Protein AF-A0A2N2SR47-F1 (afdb_monomer)

Sequence (190 aa):
MDTVSRQTRSRMMAGIRGADTKPERMVRSALFAKGFRYRKNCKDLPGKPDIKLTKYRAVILVHGCFWHGHDCRYYRVPGSNAEFWTGKIGHNRERDARDIIALTHSGWRVCVIWECATRMSAKRNAFNSVICHLTEWIRGTVPFIEFYDPVAMVAETAGVRSGAWETGINSDIEVFVAERTSPYAAGRPD

Nearest PDB structures (foldseek):
  1cw0-assembly1_A  TM=9.623E-01  e=2.100E-14  Escherichia coli
  1vsr-assembly1_A  TM=9.323E-01  e=1.392E-10  Escherichia coli K-12
  8q9u-assembly1_A  TM=6.015E-01  e=5.096E+00  Variovorax sp. RA8
  7pxd-assembly1_D  TM=2.730E-01  e=7.430E+00  Mycobacterium tuberculosis
  9cf0-assembly1_P  TM=2.513E-01  e=6.553E+00  Parasitella parasitica

Secondary structure (DSSP, 8-state):
--SS-HHHHHHHHHT--SSS-HHHHHHHHHHHHTT---B---TTSTT--SEEEGGGTEEEEEE-TTTTT-SBTT--B-STTHHHHHHHHHHHHHHHHHHHHHHHHTT-EEEEEEHHHHT--S-HHHHHHHHHHHHHHHHS--SEEEE--GGGB-GGGTTS--SGGGTTEE--HHHHHHHHHS------B-

pLDDT: mean 86.07, std 14.78, range [39.78, 98.56]

Radius of gyration: 16.72 Å; Cα contacts (8 Å, |Δi|>4): 252; chains: 1; bounding box: 42×36×48 Å

Solvent-accessible surface area (backbone atoms only — not comparable to full-atom values): 10602 Å² total; per-residue (Å²): 124,71,96,60,54,72,70,56,49,49,54,54,60,71,66,61,65,96,61,86,39,72,54,51,48,51,54,51,53,53,40,44,76,71,71,53,74,69,46,61,81,36,76,91,44,66,79,42,31,57,32,37,28,73,96,57,42,32,36,34,37,65,40,48,31,54,70,50,57,39,78,28,78,74,33,64,35,53,64,62,65,40,70,60,51,34,51,53,26,39,56,36,20,43,46,51,36,54,22,53,50,53,36,42,76,71,67,31,22,44,34,40,39,32,35,52,29,72,58,51,79,88,42,84,62,57,42,50,47,54,51,51,54,49,55,50,48,56,75,51,79,71,54,36,38,35,37,41,36,46,86,44,41,57,73,89,66,62,88,79,72,76,81,50,63,77,74,20,43,46,59,56,58,65,64,52,36,52,63,36,64,43,85,64,68,70,56,60,70,104

Foldseek 3Di:
DDPDDPVVVVVVVVPDDPAPDPQLVLLVVLCVVVVADWDAQQPVAQPRARTHRPVLLEGEHEDECQQQVNQFPNHAQELPPSVVSLVNNLVSLLSVLVRLVRSVVVVHAYEYEYPQQVVPPPDPVSVVVVSVVVVVVSVDDQRYKYAHDLVRHDCPVVPPDDDQSVSRMDSDSVVSSCVSNPNRDRGHYD

Structure (mmCIF, N/CA/C/O backbone):
data_AF-A0A2N2SR47-F1
#
_entry.id   AF-A0A2N2SR47-F1
#
loop_
_atom_site.group_PDB
_atom_site.id
_atom_site.type_symbol
_atom_site.label_atom_id
_atom_site.label_alt_id
_atom_site.label_comp_id
_atom_site.label_asym_id
_atom_site.label_entity_id
_atom_site.label_seq_id
_atom_site.pdbx_PDB_ins_code
_atom_site.Cartn_x
_atom_site.Cartn_y
_atom_site.Cartn_z
_atom_site.occupancy
_atom_site.B_iso_or_equiv
_atom_site.auth_seq_id
_atom_site.auth_comp_id
_atom_site.auth_asym_id
_atom_site.auth_atom_id
_atom_site.pdbx_PDB_model_num
ATOM 1 N N . MET A 1 1 ? 16.833 -4.964 -25.891 1.00 53.22 1 MET A N 1
ATOM 2 C CA . MET A 1 1 ? 15.847 -5.224 -26.969 1.00 53.22 1 MET A CA 1
ATOM 3 C C . MET A 1 1 ? 14.578 -5.725 -26.295 1.00 53.22 1 MET A C 1
ATOM 5 O O . MET A 1 1 ? 14.706 -6.445 -25.318 1.00 53.22 1 MET A O 1
ATOM 9 N N . ASP A 1 2 ? 13.391 -5.294 -26.716 1.00 61.19 2 ASP A N 1
ATOM 10 C CA . ASP A 1 2 ? 12.134 -5.745 -26.100 1.00 61.19 2 ASP A CA 1
ATOM 11 C C . ASP A 1 2 ? 11.902 -7.237 -26.397 1.00 61.19 2 ASP A C 1
ATOM 13 O O . ASP A 1 2 ? 12.012 -7.653 -27.549 1.00 61.19 2 ASP A O 1
ATOM 17 N N . THR A 1 3 ? 11.605 -8.040 -25.373 1.00 71.88 3 THR A N 1
ATOM 18 C CA . THR A 1 3 ? 11.361 -9.488 -25.491 1.00 71.88 3 THR A CA 1
ATOM 19 C C . THR A 1 3 ? 10.056 -9.824 -26.210 1.00 71.88 3 THR A C 1
ATOM 21 O O . THR A 1 3 ? 9.862 -10.965 -26.630 1.00 71.88 3 THR A O 1
ATOM 24 N N . VAL A 1 4 ? 9.154 -8.852 -26.380 1.00 78.38 4 VAL A N 1
ATOM 25 C CA . VAL A 1 4 ? 7.876 -9.034 -27.077 1.00 78.38 4 VAL A CA 1
ATOM 26 C C . VAL A 1 4 ? 7.687 -8.007 -28.190 1.00 78.38 4 VAL A C 1
ATOM 28 O O . VAL A 1 4 ? 8.220 -6.900 -28.159 1.00 78.38 4 VAL A O 1
ATOM 31 N N . SER A 1 5 ? 6.875 -8.353 -29.193 1.00 83.31 5 SER A N 1
ATOM 32 C CA . SER A 1 5 ? 6.535 -7.410 -30.261 1.00 83.31 5 SER A CA 1
ATOM 33 C C . SER A 1 5 ? 5.765 -6.199 -29.714 1.00 83.31 5 SER A C 1
ATOM 35 O O . SER A 1 5 ? 5.019 -6.299 -28.735 1.00 83.31 5 SER A O 1
ATOM 37 N N . ARG A 1 6 ? 5.861 -5.051 -30.400 1.00 82.38 6 ARG A N 1
ATOM 38 C CA . ARG A 1 6 ? 5.128 -3.824 -30.035 1.00 82.38 6 ARG A CA 1
ATOM 39 C C . ARG A 1 6 ? 3.616 -4.051 -29.921 1.00 82.38 6 ARG A C 1
ATOM 41 O O . ARG A 1 6 ? 2.982 -3.513 -29.014 1.00 82.38 6 ARG A O 1
ATOM 48 N N . GLN A 1 7 ? 3.036 -4.854 -30.816 1.00 85.19 7 GLN A N 1
ATOM 49 C CA . GLN A 1 7 ? 1.606 -5.173 -30.789 1.00 85.19 7 GLN A CA 1
ATOM 50 C C . GLN A 1 7 ? 1.250 -6.031 -29.565 1.00 85.19 7 GLN A C 1
ATOM 52 O O . GLN A 1 7 ? 0.255 -5.756 -28.892 1.00 85.19 7 GLN A O 1
ATOM 57 N N . THR A 1 8 ? 2.089 -7.013 -29.225 1.00 82.19 8 THR A N 1
ATOM 58 C CA . THR A 1 8 ? 1.929 -7.829 -28.015 1.00 82.19 8 THR A CA 1
ATOM 59 C C . THR A 1 8 ? 2.057 -6.978 -26.754 1.00 82.19 8 THR A C 1
ATOM 61 O O . THR A 1 8 ? 1.182 -7.050 -25.893 1.00 82.19 8 THR A O 1
ATOM 64 N N . ARG A 1 9 ? 3.063 -6.095 -26.668 1.00 83.44 9 ARG A N 1
ATOM 65 C CA . ARG A 1 9 ? 3.223 -5.163 -25.540 1.00 83.44 9 ARG A CA 1
ATOM 66 C C . ARG A 1 9 ? 2.024 -4.234 -25.392 1.00 83.44 9 ARG A C 1
ATOM 68 O O . ARG A 1 9 ? 1.543 -4.040 -24.282 1.00 83.44 9 ARG A O 1
ATOM 75 N N . SER A 1 10 ? 1.512 -3.686 -26.492 1.00 83.06 10 SER A N 1
ATOM 76 C CA . SER A 1 10 ? 0.320 -2.832 -26.467 1.00 83.06 10 SER A CA 1
ATOM 77 C C . SER A 1 10 ? -0.904 -3.577 -25.919 1.00 83.06 10 SER A C 1
ATOM 79 O O . SER A 1 10 ? -1.577 -3.058 -25.029 1.00 83.06 10 SER A O 1
ATOM 81 N N . ARG A 1 11 ? -1.142 -4.823 -26.359 1.00 84.69 11 ARG A N 1
ATOM 82 C CA . ARG A 1 11 ? -2.221 -5.678 -25.827 1.00 84.69 11 ARG A CA 1
ATOM 83 C C . ARG A 1 11 ? -2.026 -6.011 -24.346 1.00 84.69 11 ARG A C 1
ATOM 85 O O . ARG A 1 11 ? -2.982 -5.934 -23.582 1.00 84.69 11 ARG A O 1
ATOM 92 N N . MET A 1 12 ? -0.800 -6.346 -23.934 1.00 83.69 12 MET A N 1
ATOM 93 C CA . MET A 1 12 ? -0.466 -6.592 -22.526 1.00 83.69 12 MET A CA 1
ATOM 94 C C . MET A 1 12 ? -0.751 -5.356 -21.673 1.00 83.69 12 MET A C 1
ATOM 96 O O . MET A 1 12 ? -1.424 -5.468 -20.653 1.00 83.69 12 MET A O 1
ATOM 100 N N . MET A 1 13 ? -0.307 -4.178 -22.122 1.00 82.81 13 MET A N 1
ATOM 101 C CA . MET A 1 13 ? -0.521 -2.919 -21.410 1.00 82.81 1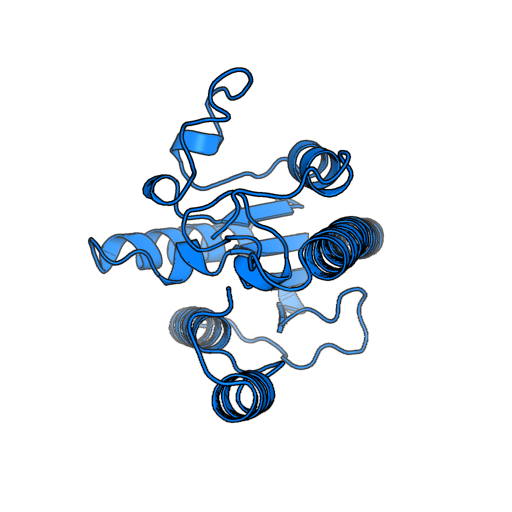3 MET A CA 1
ATOM 102 C C . MET A 1 13 ? -2.007 -2.566 -21.288 1.00 82.81 13 MET A C 1
ATOM 104 O O . MET A 1 13 ? -2.447 -2.144 -20.224 1.00 82.81 13 MET A O 1
ATOM 108 N N . ALA A 1 14 ? -2.794 -2.807 -22.340 1.00 82.44 14 ALA A N 1
ATOM 109 C CA . ALA A 1 14 ? -4.242 -2.601 -22.326 1.00 82.44 14 ALA A CA 1
ATOM 110 C C . ALA A 1 14 ? -4.987 -3.552 -21.367 1.00 82.44 14 ALA A C 1
ATOM 112 O O . ALA A 1 14 ? -6.071 -3.224 -20.890 1.00 82.44 14 ALA A O 1
ATOM 113 N N . GLY A 1 15 ? -4.418 -4.724 -21.068 1.00 79.31 15 GLY A N 1
ATOM 114 C CA . GLY A 1 15 ? -4.990 -5.694 -20.130 1.00 79.31 15 GLY A CA 1
ATOM 115 C C . GLY A 1 15 ? -4.731 -5.383 -18.651 1.00 79.31 15 GLY A C 1
ATOM 116 O O . GLY A 1 15 ? -5.339 -6.017 -17.782 1.00 79.31 15 GLY A O 1
ATOM 117 N N . ILE A 1 16 ? -3.844 -4.431 -18.343 1.00 81.44 16 ILE A N 1
ATOM 118 C CA . ILE A 1 16 ? -3.505 -4.055 -16.967 1.00 81.44 16 ILE A CA 1
ATOM 119 C C . ILE A 1 16 ? -4.671 -3.270 -16.370 1.00 81.44 16 ILE A C 1
ATOM 121 O O . ILE A 1 16 ? -5.008 -2.172 -16.808 1.00 81.44 16 ILE A O 1
ATOM 125 N N . ARG A 1 17 ? -5.291 -3.841 -15.338 1.00 77.62 17 ARG A N 1
ATOM 126 C CA . ARG A 1 17 ? -6.387 -3.200 -14.608 1.00 77.62 17 ARG A CA 1
ATOM 127 C C . ARG A 1 17 ? -5.822 -2.307 -13.511 1.00 77.62 17 ARG A C 1
ATOM 129 O O . ARG A 1 17 ? -4.949 -2.741 -12.767 1.00 77.62 17 ARG A O 1
ATOM 136 N N . GLY A 1 18 ? -6.366 -1.099 -13.385 1.00 77.75 18 GLY A N 1
ATOM 137 C CA . GLY A 1 18 ? -6.014 -0.162 -12.310 1.00 77.75 18 GLY A CA 1
ATOM 138 C C . GLY A 1 18 ? -6.751 -0.394 -10.986 1.00 77.75 18 GLY A C 1
ATOM 139 O O . GLY A 1 18 ? -6.573 0.394 -10.069 1.00 77.75 18 GLY A O 1
ATOM 140 N N . ALA A 1 19 ? -7.618 -1.408 -10.909 1.00 81.75 19 ALA A N 1
ATOM 141 C CA . ALA A 1 19 ? -8.370 -1.788 -9.714 1.00 81.75 19 ALA A CA 1
ATOM 142 C C . ALA A 1 19 ? -8.862 -3.239 -9.834 1.00 81.75 19 ALA A C 1
ATOM 144 O O . ALA A 1 19 ? -8.880 -3.819 -10.928 1.00 81.75 19 ALA A O 1
ATOM 145 N N . ASP A 1 20 ? -9.308 -3.813 -8.716 1.00 85.88 20 ASP A N 1
ATOM 146 C CA . ASP A 1 20 ? -9.773 -5.197 -8.607 1.00 85.88 20 ASP A CA 1
ATOM 147 C C . ASP A 1 20 ? -8.705 -6.206 -9.079 1.00 85.88 20 ASP A C 1
ATOM 149 O O . ASP A 1 20 ? -9.005 -7.286 -9.614 1.00 85.88 20 ASP A O 1
ATOM 153 N N . THR A 1 21 ? -7.434 -5.863 -8.850 1.00 89.38 21 THR A N 1
ATOM 154 C CA . THR A 1 21 ? -6.300 -6.735 -9.151 1.00 89.38 21 THR A CA 1
ATOM 155 C C . THR A 1 21 ? -6.368 -8.027 -8.324 1.00 89.38 21 THR A C 1
ATOM 157 O O . THR A 1 21 ? -7.132 -8.172 -7.361 1.00 89.38 21 THR A O 1
ATOM 160 N N . LYS A 1 22 ? -5.597 -9.046 -8.724 1.00 89.94 22 LYS A N 1
ATOM 161 C CA . LYS A 1 22 ? -5.510 -10.306 -7.969 1.00 89.94 22 LYS A CA 1
ATOM 162 C C . LYS A 1 22 ? -5.107 -10.091 -6.493 1.00 89.94 22 LYS A C 1
ATOM 164 O O . LYS A 1 22 ? -5.842 -10.612 -5.652 1.00 89.94 22 LYS A O 1
ATOM 169 N N . PRO A 1 23 ? -4.035 -9.341 -6.154 1.00 92.25 23 PRO A N 1
ATOM 170 C CA . PRO A 1 23 ? -3.666 -9.108 -4.755 1.00 92.25 23 PRO A CA 1
ATOM 171 C C . PRO A 1 23 ? -4.774 -8.385 -3.973 1.00 92.25 23 PRO A C 1
ATOM 173 O O . PRO A 1 23 ? -5.142 -8.840 -2.890 1.00 92.25 23 PRO A O 1
ATOM 176 N N . GLU A 1 24 ? -5.409 -7.353 -4.546 1.00 93.75 24 GLU A N 1
ATOM 177 C CA . GLU A 1 24 ? -6.536 -6.658 -3.902 1.00 93.75 24 GLU A CA 1
ATOM 178 C C . GLU A 1 24 ? -7.707 -7.602 -3.600 1.00 93.75 24 GLU A C 1
ATOM 180 O O . GLU A 1 24 ? -8.312 -7.549 -2.528 1.00 93.75 24 GLU A O 1
ATOM 185 N N . ARG A 1 25 ? -8.069 -8.478 -4.549 1.00 93.88 25 ARG A N 1
ATOM 186 C CA . ARG A 1 25 ? -9.133 -9.475 -4.343 1.00 93.88 25 ARG A CA 1
ATOM 187 C C . ARG A 1 25 ? -8.779 -10.466 -3.240 1.00 93.88 25 ARG A C 1
ATOM 189 O O . ARG A 1 25 ? -9.665 -10.812 -2.459 1.00 93.88 25 ARG A O 1
ATOM 196 N N . MET A 1 26 ? -7.523 -10.899 -3.154 1.00 93.56 26 MET A N 1
ATOM 197 C CA . MET A 1 26 ? -7.068 -11.828 -2.116 1.00 93.56 26 MET A CA 1
ATOM 198 C C . MET A 1 26 ? -7.170 -11.211 -0.719 1.00 93.56 26 MET A C 1
ATOM 200 O O . MET A 1 26 ? -7.797 -11.808 0.155 1.00 93.56 26 MET A O 1
ATOM 204 N N . VAL A 1 27 ? -6.639 -9.998 -0.527 1.00 95.06 27 VAL A N 1
ATOM 205 C CA . VAL A 1 27 ? -6.702 -9.281 0.760 1.00 95.06 27 VAL A CA 1
ATOM 206 C C . VAL A 1 27 ? -8.153 -9.035 1.172 1.00 95.06 27 VAL A C 1
ATOM 208 O O . VAL A 1 27 ? -8.550 -9.359 2.290 1.00 95.06 27 VAL A O 1
ATOM 211 N N . ARG A 1 28 ? -8.983 -8.531 0.252 1.00 95.88 28 ARG A N 1
ATOM 212 C CA . ARG A 1 28 ? -10.409 -8.276 0.505 1.00 95.88 28 ARG A CA 1
ATOM 213 C C . ARG A 1 28 ? -11.171 -9.530 0.920 1.00 95.88 28 ARG A C 1
ATOM 215 O O . ARG A 1 28 ? -11.894 -9.504 1.913 1.00 95.88 28 ARG A O 1
ATOM 222 N N . SER A 1 29 ? -10.976 -10.631 0.194 1.00 95.38 29 SER A N 1
ATOM 223 C CA . SER A 1 29 ? -11.633 -11.908 0.502 1.00 95.38 29 SER A CA 1
ATOM 224 C C . SER A 1 29 ? -11.228 -12.422 1.885 1.00 95.38 29 SER A C 1
ATOM 226 O O . SER A 1 29 ? -12.081 -12.870 2.648 1.00 95.38 29 SER A O 1
ATOM 228 N N . ALA A 1 30 ? -9.945 -12.302 2.239 1.00 95.19 30 ALA A N 1
ATOM 229 C CA . ALA A 1 30 ? -9.440 -12.712 3.544 1.00 95.19 30 ALA A CA 1
ATOM 230 C C . ALA A 1 30 ? -10.002 -11.850 4.688 1.00 95.19 30 ALA A C 1
ATOM 232 O O . ALA A 1 30 ? -10.455 -12.387 5.698 1.00 95.19 30 ALA A O 1
ATOM 233 N N . LEU A 1 31 ? -10.046 -10.525 4.521 1.00 97.06 31 LEU A N 1
ATOM 234 C CA . LEU A 1 31 ? -10.640 -9.613 5.504 1.00 97.06 31 LEU A CA 1
ATOM 235 C C . LEU A 1 31 ? -12.131 -9.877 5.713 1.00 97.06 31 LEU A C 1
ATOM 237 O O . LEU A 1 31 ? -12.598 -9.908 6.853 1.00 97.06 31 LEU A O 1
ATOM 241 N N . PHE A 1 32 ? -12.867 -10.111 4.625 1.00 97.31 32 PHE A N 1
ATOM 242 C CA . PHE A 1 32 ? -14.281 -10.460 4.693 1.00 97.31 32 PHE A CA 1
ATOM 243 C C . PHE A 1 32 ? -14.500 -11.776 5.449 1.00 97.31 32 PHE A C 1
ATOM 245 O O . PHE A 1 32 ? -15.338 -11.831 6.348 1.00 97.31 32 PHE A O 1
ATOM 252 N N . ALA A 1 33 ? -13.698 -12.808 5.161 1.00 96.69 33 ALA A N 1
ATOM 253 C CA . ALA A 1 33 ? -13.741 -14.087 5.873 1.00 96.69 33 ALA A CA 1
ATOM 254 C C . ALA A 1 33 ? -13.417 -13.951 7.374 1.00 96.69 33 ALA A C 1
ATOM 256 O O . ALA A 1 33 ? -13.892 -14.741 8.185 1.00 96.69 33 ALA A O 1
ATOM 257 N N . LYS A 1 34 ? -12.644 -12.928 7.762 1.00 96.38 34 LYS A N 1
ATOM 258 C CA . LYS A 1 34 ? -12.346 -12.574 9.161 1.00 96.38 34 LYS A CA 1
ATOM 259 C C . LYS A 1 34 ? -13.390 -11.641 9.801 1.00 96.38 34 LYS A C 1
ATOM 261 O O . LYS A 1 34 ? -13.197 -11.202 10.933 1.00 96.38 34 LYS A O 1
ATOM 266 N N . GLY A 1 35 ? -14.487 -11.338 9.102 1.00 97.31 35 GLY A N 1
ATOM 267 C CA . GLY A 1 35 ? -15.615 -10.553 9.611 1.00 97.31 35 GLY A CA 1
ATOM 268 C C . GLY A 1 35 ? -15.476 -9.034 9.467 1.00 97.31 35 GLY A C 1
ATOM 269 O O . GLY A 1 35 ? -16.342 -8.295 9.940 1.00 97.31 35 GLY A O 1
ATOM 270 N N . PHE A 1 36 ? -14.427 -8.535 8.808 1.00 97.81 36 PHE A N 1
ATOM 271 C CA . PHE A 1 36 ? -14.254 -7.098 8.604 1.00 97.81 36 PHE A CA 1
ATOM 272 C C . PHE A 1 36 ? -15.145 -6.590 7.469 1.00 97.81 36 PHE A C 1
ATOM 274 O O . PHE A 1 36 ? -15.240 -7.185 6.396 1.00 97.81 36 PHE A O 1
ATOM 281 N N . ARG A 1 37 ? -15.778 -5.437 7.700 1.00 97.06 37 ARG A N 1
ATOM 282 C CA . ARG A 1 37 ? -16.547 -4.707 6.688 1.00 97.06 37 ARG A CA 1
ATOM 283 C C . ARG A 1 37 ? -15.772 -3.469 6.274 1.00 97.06 37 ARG A C 1
ATOM 285 O O . ARG A 1 37 ? -15.318 -2.708 7.124 1.00 97.06 37 ARG A O 1
ATOM 292 N N . TYR A 1 38 ? -15.636 -3.277 4.972 1.00 97.44 38 TYR A N 1
ATOM 293 C CA . TYR A 1 38 ? -14.827 -2.216 4.392 1.00 97.44 38 TYR A CA 1
ATOM 294 C C . TYR A 1 38 ? -15.528 -1.583 3.192 1.00 97.44 38 TYR A C 1
ATOM 296 O O . TYR A 1 38 ? -16.437 -2.163 2.595 1.00 97.44 38 TYR A O 1
ATOM 304 N N . ARG A 1 39 ? -15.072 -0.386 2.824 1.00 96.00 39 ARG A N 1
ATOM 305 C CA . ARG A 1 39 ? -15.416 0.277 1.563 1.00 96.00 39 ARG A CA 1
ATOM 306 C C . ARG A 1 39 ? -14.256 0.127 0.579 1.00 96.00 39 ARG A C 1
ATOM 308 O O . ARG A 1 39 ? -13.104 0.077 0.998 1.00 96.00 39 ARG A O 1
ATOM 315 N N . LYS A 1 40 ? -14.585 0.043 -0.710 1.00 91.88 40 LYS A N 1
ATOM 316 C CA . LYS A 1 40 ? -13.642 0.134 -1.836 1.00 91.88 40 LYS A CA 1
ATOM 317 C C . LYS A 1 40 ? -13.899 1.424 -2.614 1.00 91.88 40 LYS A C 1
ATOM 319 O O . LYS A 1 40 ? -14.921 2.068 -2.380 1.00 91.88 40 LYS A O 1
ATOM 324 N N . ASN A 1 41 ? -13.042 1.743 -3.584 1.00 83.50 41 ASN A N 1
ATOM 325 C CA . ASN A 1 41 ? -13.169 2.937 -4.431 1.00 83.50 41 ASN A CA 1
ATOM 326 C C . ASN A 1 41 ? -13.192 4.237 -3.606 1.00 83.50 41 ASN A C 1
ATOM 328 O O . ASN A 1 41 ? -14.046 5.100 -3.817 1.00 83.50 41 ASN A O 1
ATOM 332 N N . CYS A 1 42 ? -12.270 4.365 -2.652 1.00 89.19 42 CYS A N 1
ATOM 333 C CA . CYS A 1 42 ? -12.234 5.459 -1.681 1.00 89.19 42 CYS A CA 1
ATOM 334 C C . CYS A 1 42 ? -11.630 6.723 -2.303 1.00 89.19 42 CYS A C 1
ATOM 336 O O . CYS A 1 42 ? -10.515 7.124 -1.987 1.00 89.19 42 CYS A O 1
ATOM 338 N N . LYS A 1 43 ? -12.360 7.325 -3.248 1.00 90.31 43 LYS A N 1
ATOM 339 C CA . LYS A 1 43 ? -11.929 8.518 -3.997 1.00 90.31 43 LYS A CA 1
ATOM 340 C C . LYS A 1 43 ? -11.857 9.786 -3.139 1.00 90.31 43 LYS A C 1
ATOM 342 O O . LYS A 1 43 ? -11.350 10.794 -3.610 1.00 90.31 43 LYS A O 1
ATOM 347 N N . ASP A 1 44 ? -12.386 9.728 -1.923 1.00 93.00 44 ASP A N 1
ATOM 348 C CA . ASP A 1 44 ? -12.464 10.814 -0.950 1.00 93.00 44 ASP A CA 1
ATOM 349 C C . ASP A 1 44 ? -11.189 10.986 -0.108 1.00 93.00 44 ASP A C 1
ATOM 351 O O . ASP A 1 44 ? -11.142 11.874 0.737 1.00 93.00 44 ASP A O 1
ATOM 355 N N . LEU A 1 45 ? -10.170 10.142 -0.307 1.00 95.06 45 LEU A N 1
ATOM 356 C CA . LEU A 1 45 ? -8.927 10.161 0.464 1.00 95.06 45 LEU A CA 1
ATOM 357 C C . LEU A 1 45 ? -7.682 10.258 -0.442 1.00 95.06 45 LEU A C 1
ATOM 359 O O . LEU A 1 45 ? -7.714 9.736 -1.566 1.00 95.06 45 LEU A O 1
ATOM 363 N N . PRO A 1 46 ? -6.578 10.869 0.042 1.00 95.25 46 PRO A N 1
ATOM 364 C CA . PRO A 1 46 ? -5.284 10.859 -0.648 1.00 95.25 46 PRO A CA 1
ATOM 365 C C . PRO A 1 46 ? -4.845 9.434 -1.000 1.00 95.25 46 PRO A C 1
ATOM 367 O O . PRO A 1 46 ? -5.141 8.494 -0.263 1.00 95.25 46 PRO A O 1
ATOM 370 N N . GLY A 1 47 ? -4.208 9.251 -2.158 1.00 91.06 47 GLY A N 1
ATOM 371 C CA . GLY A 1 47 ? -3.786 7.931 -2.649 1.00 91.06 47 GLY A CA 1
ATOM 372 C C . GLY A 1 47 ? -4.912 6.972 -3.047 1.00 91.06 47 GLY A C 1
ATOM 373 O O . GLY A 1 47 ? -4.633 5.912 -3.595 1.00 91.06 47 GLY A O 1
ATOM 374 N N . LYS A 1 48 ? -6.184 7.340 -2.834 1.00 94.81 48 LYS A N 1
ATOM 375 C CA . LYS A 1 48 ? -7.379 6.532 -3.139 1.00 94.81 48 LYS A CA 1
ATOM 376 C C . LYS A 1 48 ? -7.263 5.085 -2.624 1.00 94.81 48 LYS A C 1
ATOM 378 O O . LYS A 1 48 ? -7.268 4.162 -3.439 1.00 94.81 48 LYS A O 1
ATOM 383 N N . PRO A 1 49 ? -7.198 4.868 -1.296 1.00 96.31 49 PRO A N 1
ATOM 384 C CA . PRO A 1 49 ? -6.898 3.558 -0.730 1.00 96.31 49 PRO A CA 1
ATOM 385 C C . PRO A 1 49 ? -7.849 2.465 -1.226 1.00 96.31 49 PRO A C 1
ATOM 387 O O . PRO A 1 49 ? -9.068 2.673 -1.317 1.00 96.31 49 PRO A O 1
ATOM 390 N N . ASP A 1 50 ? -7.297 1.280 -1.480 1.00 96.00 50 ASP A N 1
ATOM 391 C CA . ASP A 1 50 ? -8.043 0.128 -1.994 1.00 96.00 50 ASP A CA 1
ATOM 392 C C . ASP A 1 50 ? -9.139 -0.317 -1.023 1.00 96.00 50 ASP A C 1
ATOM 394 O O . ASP A 1 50 ? -10.231 -0.740 -1.426 1.00 96.00 50 ASP A O 1
ATOM 398 N N . ILE A 1 51 ? -8.848 -0.206 0.277 1.00 97.44 51 ILE A N 1
ATOM 399 C CA . ILE A 1 51 ? -9.724 -0.638 1.360 1.00 97.44 51 ILE A CA 1
ATOM 400 C C . ILE A 1 51 ? -9.768 0.442 2.441 1.00 97.44 51 ILE A C 1
ATOM 402 O O . ILE A 1 51 ? -8.745 0.829 2.999 1.00 97.44 51 ILE A O 1
ATOM 406 N N . LYS A 1 52 ? -10.976 0.883 2.799 1.00 97.94 52 LYS A N 1
ATOM 407 C CA . LYS A 1 52 ? -11.236 1.800 3.918 1.00 97.94 52 LYS A CA 1
ATOM 408 C C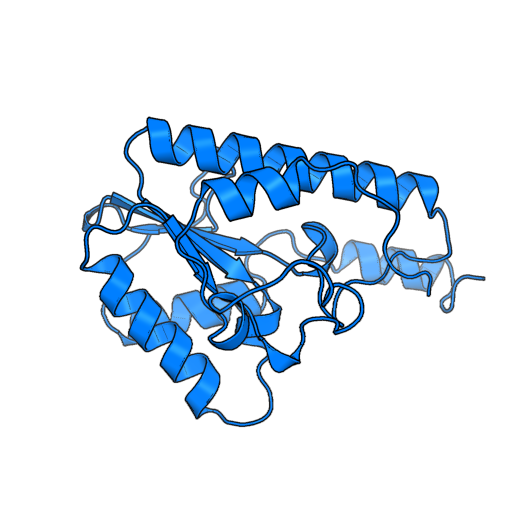 . LYS A 1 52 ? -12.070 1.113 4.990 1.00 97.94 52 LYS A C 1
ATOM 410 O O . LYS A 1 52 ? -13.190 0.663 4.736 1.00 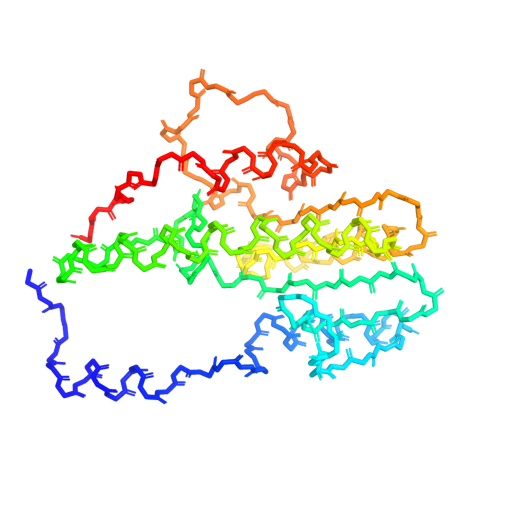97.94 52 LYS A O 1
ATOM 415 N N . LEU A 1 53 ? -11.539 1.081 6.206 1.00 98.12 53 LEU A N 1
ATOM 416 C CA . LEU A 1 53 ? -12.129 0.479 7.399 1.00 98.12 53 LEU A CA 1
ATOM 417 C C . LEU A 1 53 ? -12.570 1.595 8.354 1.00 98.12 53 LEU A C 1
ATOM 419 O O . LEU A 1 53 ? -11.884 1.918 9.323 1.00 98.12 53 LEU A O 1
ATOM 423 N N . THR A 1 54 ? -13.728 2.207 8.077 1.00 96.56 54 THR A N 1
ATOM 424 C CA . THR A 1 54 ? -14.199 3.414 8.785 1.00 96.56 54 THR A CA 1
ATOM 425 C C . THR A 1 54 ? -14.278 3.232 10.300 1.00 96.56 54 THR A C 1
ATOM 427 O O . THR A 1 54 ? -13.808 4.099 11.026 1.00 96.56 54 THR A O 1
ATOM 430 N N . LYS A 1 55 ? -14.794 2.086 10.772 1.00 97.19 55 LYS A N 1
ATOM 431 C CA . LYS A 1 55 ? -14.894 1.762 12.207 1.00 97.19 55 LYS A CA 1
ATOM 432 C C . LYS A 1 55 ? -13.541 1.816 12.928 1.00 97.19 55 LYS A C 1
ATOM 434 O O . LYS A 1 55 ? -13.495 2.146 14.103 1.00 97.19 55 LYS A O 1
ATOM 439 N N . TYR A 1 56 ? -12.462 1.474 12.229 1.00 98.12 56 TYR A N 1
ATOM 440 C CA . TYR A 1 56 ? -11.123 1.314 12.801 1.00 98.12 56 TYR A CA 1
ATOM 441 C C . TYR A 1 56 ? -10.204 2.502 12.514 1.00 98.12 56 TYR A C 1
ATOM 443 O O . TYR A 1 56 ? -9.022 2.447 12.857 1.00 98.12 56 TYR A O 1
ATOM 451 N N . ARG A 1 57 ? -10.730 3.532 11.829 1.00 97.75 57 ARG A N 1
ATOM 452 C CA . ARG A 1 57 ? -9.963 4.662 11.294 1.00 97.75 57 ARG A CA 1
ATOM 453 C C . ARG A 1 57 ? -8.689 4.188 10.573 1.00 97.75 57 ARG A C 1
ATOM 455 O O . ARG A 1 57 ? -7.610 4.739 10.752 1.00 97.75 57 ARG A O 1
ATOM 462 N N . ALA A 1 58 ? -8.831 3.140 9.757 1.00 98.44 58 ALA A N 1
ATOM 463 C CA . ALA A 1 58 ? -7.727 2.499 9.048 1.00 98.44 58 ALA A CA 1
ATOM 464 C C . ALA A 1 58 ? -7.977 2.429 7.537 1.00 98.44 58 ALA A C 1
ATOM 466 O O . ALA A 1 58 ? -9.119 2.267 7.087 1.00 98.44 58 ALA A O 1
ATOM 467 N N . VAL A 1 59 ? -6.902 2.517 6.760 1.00 98.50 59 VAL A N 1
ATOM 468 C CA . VAL A 1 59 ? -6.888 2.313 5.310 1.00 98.50 59 VAL A CA 1
ATOM 469 C C . VAL A 1 59 ? -5.801 1.319 4.925 1.00 98.50 59 VAL A C 1
ATOM 471 O O . VAL A 1 59 ? -4.780 1.220 5.601 1.00 98.50 59 VAL A O 1
ATOM 474 N N . ILE A 1 60 ? -6.037 0.568 3.853 1.00 98.19 60 ILE A N 1
ATOM 475 C CA . ILE A 1 60 ? -5.079 -0.393 3.307 1.00 98.19 60 ILE A CA 1
ATOM 476 C C . ILE A 1 60 ? -4.848 -0.055 1.837 1.00 98.19 60 ILE A C 1
ATOM 478 O O . ILE A 1 60 ? -5.812 0.071 1.074 1.00 98.19 60 ILE A O 1
ATOM 482 N N . LEU A 1 61 ? -3.577 0.071 1.473 1.00 97.56 61 LEU A N 1
ATOM 483 C CA . LEU A 1 61 ? -3.074 0.217 0.114 1.00 97.56 61 LEU A CA 1
ATOM 484 C C . LEU A 1 61 ? -2.438 -1.110 -0.306 1.00 97.56 61 LEU A C 1
ATOM 486 O O . LEU A 1 61 ? -1.602 -1.661 0.409 1.00 97.56 61 LEU A O 1
ATOM 490 N N . VAL A 1 62 ? -2.836 -1.649 -1.451 1.00 96.56 62 VAL A N 1
ATOM 491 C CA . VAL A 1 62 ? -2.312 -2.896 -2.005 1.00 96.56 62 VAL A CA 1
ATOM 492 C C . VAL A 1 62 ? -1.401 -2.553 -3.176 1.00 96.56 62 VAL A C 1
ATOM 494 O O . VAL A 1 62 ? -1.839 -2.396 -4.315 1.0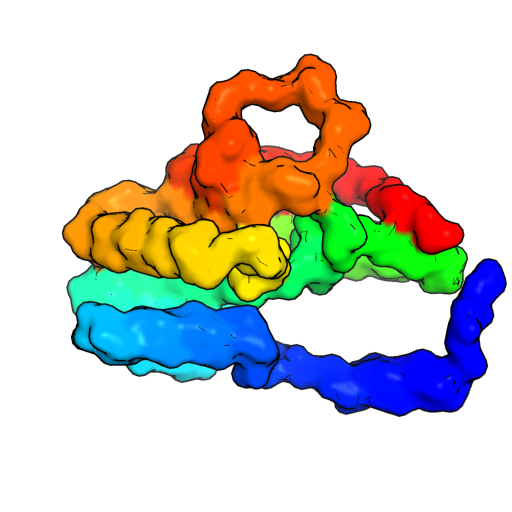0 96.56 62 VAL A O 1
ATOM 497 N N . HIS A 1 63 ? -0.108 -2.425 -2.898 1.00 96.06 63 HIS A N 1
ATOM 498 C CA . HIS A 1 63 ? 0.860 -1.954 -3.880 1.00 96.06 63 HIS A CA 1
ATOM 499 C C . HIS A 1 63 ? 1.384 -3.082 -4.768 1.00 96.06 63 HIS A C 1
ATOM 501 O O . HIS A 1 63 ? 2.031 -4.029 -4.314 1.00 96.06 63 HIS A O 1
ATOM 507 N N . GLY A 1 64 ? 1.167 -2.941 -6.077 1.00 94.31 64 GLY A N 1
ATOM 508 C CA . GLY A 1 64 ? 1.877 -3.721 -7.089 1.00 94.31 64 GLY A CA 1
ATOM 509 C C . GLY A 1 64 ? 3.383 -3.472 -7.006 1.00 94.31 64 GLY A C 1
ATOM 510 O O . GLY A 1 64 ? 3.814 -2.320 -7.085 1.00 94.31 64 GLY A O 1
ATOM 511 N N . CYS A 1 65 ? 4.194 -4.529 -6.893 1.00 93.75 65 CYS A N 1
ATOM 512 C CA . CYS A 1 65 ? 5.640 -4.364 -6.700 1.00 93.75 65 CYS A CA 1
ATOM 513 C C . CYS A 1 65 ? 6.291 -3.613 -7.868 1.00 93.75 65 CYS A C 1
ATOM 515 O O . CYS A 1 65 ? 7.155 -2.775 -7.638 1.00 93.75 65 CYS A O 1
ATOM 517 N N . PHE A 1 66 ? 5.824 -3.855 -9.099 1.00 91.94 66 PHE A N 1
ATOM 518 C CA . PHE A 1 66 ? 6.286 -3.139 -10.288 1.00 91.94 66 PHE A CA 1
ATOM 519 C C . PHE A 1 66 ? 5.948 -1.635 -10.246 1.00 91.94 66 PHE A C 1
ATOM 521 O O . PHE A 1 66 ? 6.831 -0.795 -10.365 1.00 91.94 66 PHE A O 1
ATOM 528 N N . TRP A 1 67 ? 4.671 -1.284 -10.060 1.00 92.88 67 TRP A N 1
ATOM 529 C CA . TRP A 1 67 ? 4.167 0.089 -10.239 1.00 92.88 67 TRP A CA 1
ATOM 530 C C . TRP A 1 67 ? 4.625 1.081 -9.176 1.00 92.88 67 TRP A C 1
ATOM 532 O O . TRP A 1 67 ? 4.692 2.278 -9.460 1.00 92.88 67 TRP A O 1
ATOM 542 N N . HIS A 1 68 ? 4.932 0.573 -7.986 1.00 93.75 68 HIS A N 1
ATOM 543 C CA . HIS A 1 68 ? 5.370 1.358 -6.834 1.00 93.75 68 HIS A CA 1
ATOM 544 C C . HIS A 1 68 ? 6.863 1.144 -6.519 1.00 93.75 68 HIS A C 1
ATOM 546 O O . HIS A 1 68 ? 7.354 1.574 -5.478 1.00 93.75 68 HIS A O 1
ATOM 552 N N . GLY A 1 69 ? 7.603 0.474 -7.414 1.00 90.94 69 GLY A N 1
ATOM 553 C CA . GLY A 1 69 ? 9.062 0.397 -7.349 1.00 90.94 69 GLY A CA 1
ATOM 554 C C . GLY A 1 69 ? 9.610 -0.366 -6.150 1.00 90.94 69 GLY A C 1
ATOM 555 O O . GLY A 1 69 ? 10.525 0.132 -5.510 1.00 90.94 69 GLY A O 1
ATOM 556 N N . HIS A 1 70 ? 9.037 -1.513 -5.788 1.00 91.50 70 HIS A N 1
ATOM 557 C CA . HIS A 1 70 ? 9.481 -2.278 -4.620 1.00 91.50 70 HIS A CA 1
ATOM 558 C C . HIS A 1 70 ? 10.848 -2.938 -4.831 1.00 91.50 70 HIS A C 1
ATOM 560 O O . HIS A 1 70 ? 11.099 -3.478 -5.902 1.00 91.50 70 HIS A O 1
ATOM 566 N N . ASP A 1 71 ? 11.689 -2.996 -3.801 1.00 87.38 71 ASP A N 1
ATOM 567 C CA . ASP A 1 71 ? 13.023 -3.611 -3.853 1.00 87.38 71 ASP A CA 1
ATOM 568 C C . ASP A 1 71 ? 12.983 -5.153 -3.736 1.00 87.38 71 ASP A C 1
ATOM 570 O O . ASP A 1 71 ? 13.566 -5.780 -2.850 1.00 87.38 71 ASP A O 1
ATOM 574 N N . CYS A 1 72 ? 12.215 -5.794 -4.620 1.00 87.69 72 CYS A N 1
ATOM 575 C CA . CYS A 1 72 ? 12.006 -7.238 -4.618 1.00 87.69 72 CYS A CA 1
ATOM 576 C C . CYS A 1 72 ? 12.112 -7.840 -6.022 1.00 87.69 72 CYS A C 1
ATOM 578 O O . CYS A 1 72 ? 11.990 -7.147 -7.029 1.00 87.69 72 CYS A O 1
ATOM 580 N N . ARG A 1 73 ? 12.258 -9.167 -6.121 1.00 87.44 73 ARG A N 1
ATOM 581 C CA . ARG A 1 73 ? 12.405 -9.898 -7.402 1.00 87.44 73 ARG A CA 1
ATOM 582 C C . ARG A 1 73 ? 11.278 -9.689 -8.430 1.00 87.44 73 ARG A C 1
ATOM 584 O O . ARG A 1 73 ? 11.430 -10.074 -9.588 1.00 87.44 73 ARG A O 1
ATOM 591 N N . TYR A 1 74 ? 10.131 -9.149 -8.012 1.00 87.50 74 TYR A N 1
ATOM 592 C CA . TYR A 1 74 ? 8.998 -8.848 -8.896 1.00 87.50 74 TYR A CA 1
ATOM 593 C C . TYR A 1 74 ? 9.075 -7.452 -9.527 1.00 87.50 74 TYR A C 1
ATOM 595 O O . TYR A 1 74 ? 8.231 -7.114 -10.355 1.00 87.50 74 TYR A O 1
ATOM 603 N N . TYR A 1 75 ? 10.074 -6.657 -9.153 1.00 87.69 75 TYR A N 1
ATOM 604 C CA . TYR A 1 75 ? 10.395 -5.381 -9.765 1.00 87.69 75 TYR A CA 1
ATOM 605 C C . TYR A 1 75 ? 11.666 -5.508 -10.610 1.00 87.69 75 TYR A C 1
ATOM 607 O O . TYR A 1 75 ? 12.702 -5.958 -10.123 1.00 87.69 75 TYR A O 1
ATOM 615 N N . ARG A 1 76 ? 11.582 -5.091 -11.874 1.00 83.12 76 ARG A N 1
ATOM 616 C CA . ARG A 1 76 ? 12.713 -4.918 -12.795 1.00 83.12 76 ARG A CA 1
ATOM 617 C C . ARG A 1 76 ? 12.406 -3.760 -13.729 1.00 83.12 76 ARG A C 1
ATOM 619 O O . ARG A 1 76 ? 11.262 -3.636 -14.176 1.00 83.12 76 ARG A O 1
ATOM 626 N N . VAL A 1 77 ? 13.403 -2.927 -14.020 1.00 80.31 77 VAL A N 1
ATOM 627 C CA . VAL A 1 77 ? 13.232 -1.835 -14.983 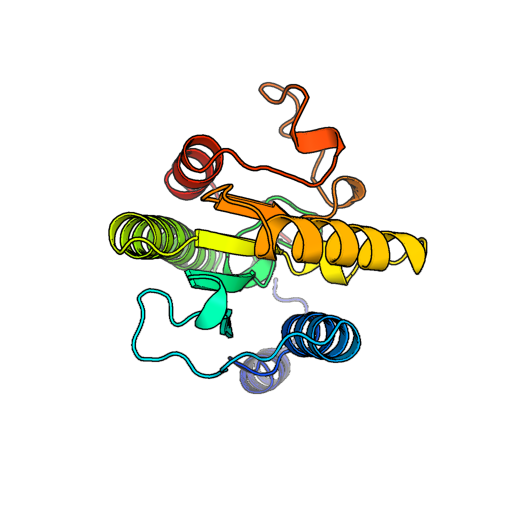1.00 80.31 77 VAL A CA 1
ATOM 628 C C . VAL A 1 77 ? 13.243 -2.446 -16.382 1.00 80.31 77 VAL A C 1
ATOM 630 O O . VAL A 1 77 ? 14.205 -3.131 -16.730 1.00 80.31 77 VAL A O 1
ATOM 633 N N . PRO A 1 78 ? 12.212 -2.212 -17.213 1.00 81.25 78 PRO A N 1
ATOM 634 C CA . PRO A 1 78 ? 12.252 -2.670 -18.592 1.00 81.25 78 PRO A CA 1
ATOM 635 C C . PRO A 1 78 ? 13.455 -2.057 -19.319 1.00 81.25 78 PRO A C 1
ATOM 637 O O . PRO A 1 78 ? 13.608 -0.836 -19.321 1.00 81.25 78 PRO A O 1
ATOM 640 N N . GLY A 1 79 ? 14.268 -2.878 -19.994 1.00 78.38 79 GLY A N 1
ATOM 641 C CA . GLY A 1 79 ? 15.422 -2.380 -20.759 1.00 78.38 79 GLY A CA 1
ATOM 642 C C . GLY A 1 79 ? 15.040 -1.416 -21.896 1.00 78.38 79 GLY A C 1
ATOM 643 O O . GLY A 1 79 ? 15.839 -0.592 -22.331 1.00 78.38 79 GLY A O 1
ATOM 644 N N . SER A 1 80 ? 13.794 -1.476 -22.372 1.00 80.25 80 SER A N 1
ATOM 645 C CA . SER A 1 80 ? 13.211 -0.502 -23.303 1.00 80.25 80 SER A CA 1
ATOM 646 C C . SER A 1 80 ? 12.665 0.727 -22.563 1.00 80.25 80 SER A C 1
ATOM 648 O O . SER A 1 80 ? 11.827 0.567 -21.672 1.00 80.25 80 SER A O 1
ATOM 650 N N . ASN A 1 81 ? 13.019 1.940 -23.007 1.00 83.88 81 ASN A N 1
ATOM 651 C CA . ASN A 1 81 ? 12.582 3.212 -22.407 1.00 83.88 81 ASN A CA 1
ATOM 652 C C . ASN A 1 81 ? 12.915 3.311 -20.906 1.00 83.88 81 ASN A C 1
ATOM 654 O O . ASN A 1 81 ? 12.087 3.764 -20.113 1.00 83.88 81 ASN A O 1
ATOM 658 N N . ALA A 1 82 ? 14.111 2.859 -20.516 1.00 86.06 82 ALA A N 1
ATOM 659 C CA . ALA A 1 82 ? 14.533 2.796 -19.119 1.00 86.06 82 ALA A CA 1
ATOM 660 C C . ALA A 1 82 ? 14.420 4.155 -18.408 1.00 86.06 82 ALA A C 1
ATOM 662 O O . ALA A 1 82 ? 13.861 4.215 -17.321 1.00 86.06 82 ALA A O 1
ATOM 663 N N . GLU A 1 83 ? 14.843 5.253 -19.044 1.00 87.31 83 GLU A N 1
ATOM 664 C CA . GLU A 1 83 ? 14.738 6.610 -18.482 1.00 87.31 83 GLU A CA 1
ATOM 665 C C . GLU A 1 83 ? 13.287 6.994 -18.144 1.00 87.31 83 GLU A C 1
ATOM 667 O O . GLU A 1 83 ? 12.996 7.441 -17.034 1.00 87.31 83 GLU A O 1
ATOM 672 N N . PHE A 1 84 ? 12.349 6.724 -19.060 1.00 88.94 84 PHE A N 1
ATOM 673 C CA . PHE A 1 84 ? 10.922 6.952 -18.825 1.00 88.94 84 PHE A CA 1
ATOM 674 C C . PHE A 1 84 ? 10.399 6.123 -17.648 1.00 88.94 84 PHE A C 1
ATOM 676 O O . PHE A 1 84 ? 9.655 6.640 -16.814 1.00 88.94 84 PHE A O 1
ATOM 683 N N . TRP A 1 85 ? 10.758 4.836 -17.574 1.00 89.75 85 TRP A N 1
ATOM 684 C CA . TRP A 1 85 ? 10.299 3.962 -16.494 1.00 89.75 85 TRP A CA 1
ATOM 685 C C . TRP A 1 85 ? 10.894 4.361 -15.148 1.00 89.75 85 TRP A C 1
ATOM 687 O O . TRP A 1 85 ? 10.146 4.458 -14.180 1.00 89.75 85 TRP A O 1
ATOM 697 N N . THR A 1 86 ? 12.189 4.659 -15.091 1.00 88.69 86 THR A N 1
ATOM 698 C CA . THR A 1 86 ? 12.862 5.147 -13.884 1.00 88.69 86 THR A CA 1
ATOM 699 C C . THR A 1 86 ? 12.214 6.435 -13.390 1.00 88.69 86 THR A C 1
ATOM 701 O O . THR A 1 86 ? 11.797 6.499 -12.235 1.00 88.69 86 THR A O 1
ATOM 704 N N . GLY A 1 87 ? 12.010 7.416 -14.277 1.00 91.75 87 GLY A N 1
ATOM 705 C CA . GLY A 1 87 ? 11.301 8.647 -13.940 1.00 91.75 87 GLY A CA 1
ATOM 706 C C . GLY A 1 87 ? 9.885 8.366 -13.433 1.00 91.75 87 GLY A C 1
ATOM 707 O O . GLY A 1 87 ? 9.523 8.785 -12.337 1.00 91.75 87 GLY A O 1
ATOM 708 N N . LYS A 1 88 ? 9.081 7.599 -14.178 1.00 92.25 88 LYS A N 1
ATOM 709 C CA . LYS A 1 88 ? 7.694 7.278 -13.806 1.00 92.25 88 LYS A CA 1
ATOM 710 C C . LYS A 1 88 ? 7.586 6.584 -12.446 1.00 92.25 88 LYS A C 1
ATOM 712 O O . LYS A 1 88 ? 6.693 6.916 -11.668 1.00 92.25 88 LYS A O 1
ATOM 717 N N . ILE A 1 89 ? 8.458 5.616 -12.174 1.00 93.69 89 ILE A N 1
ATOM 718 C CA . ILE A 1 89 ? 8.463 4.881 -10.908 1.00 93.69 89 ILE A CA 1
ATOM 719 C C . ILE A 1 89 ? 8.926 5.781 -9.759 1.00 93.69 89 ILE A C 1
ATOM 721 O O . ILE A 1 89 ? 8.283 5.763 -8.713 1.00 93.69 89 ILE A O 1
ATOM 725 N N . GLY A 1 90 ? 9.943 6.626 -9.965 1.00 93.56 90 GLY A N 1
ATOM 726 C CA . GLY A 1 90 ? 10.360 7.631 -8.981 1.00 93.56 90 GLY A CA 1
ATOM 727 C C . GLY A 1 90 ? 9.207 8.554 -8.569 1.00 93.56 90 GLY A C 1
ATOM 728 O O . GLY A 1 90 ? 8.863 8.631 -7.393 1.00 93.56 90 GLY A O 1
ATOM 729 N N . HIS A 1 91 ? 8.498 9.136 -9.543 1.00 94.75 91 HIS A N 1
ATOM 730 C CA . HIS A 1 91 ? 7.333 9.991 -9.271 1.00 94.75 91 HIS A CA 1
ATOM 731 C C . HIS A 1 91 ? 6.198 9.249 -8.546 1.00 94.75 91 HIS A C 1
ATOM 733 O O . HIS A 1 91 ? 5.463 9.849 -7.758 1.00 94.75 91 HIS A O 1
ATOM 739 N N . ASN A 1 92 ? 6.005 7.955 -8.830 1.00 95.50 92 ASN A N 1
ATOM 740 C CA . ASN A 1 92 ? 5.026 7.143 -8.111 1.00 95.50 92 ASN A CA 1
ATOM 741 C C . ASN A 1 92 ? 5.440 6.943 -6.649 1.00 95.50 92 ASN A C 1
ATOM 743 O O . ASN A 1 92 ? 4.609 7.173 -5.779 1.00 95.50 92 ASN A O 1
ATOM 747 N N . ARG A 1 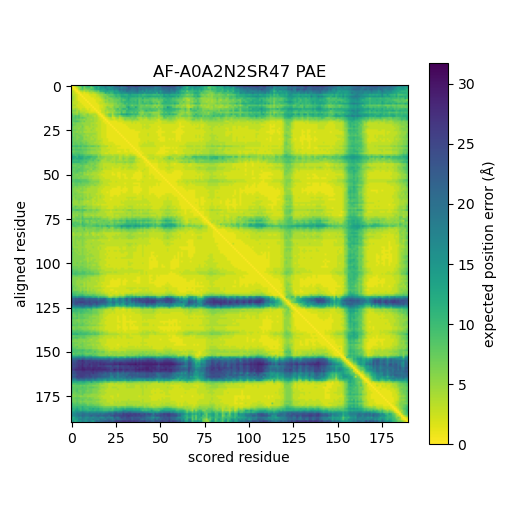93 ? 6.710 6.614 -6.376 1.00 95.00 93 ARG A N 1
ATOM 748 C CA . ARG A 1 93 ? 7.237 6.457 -5.008 1.00 95.00 93 ARG A CA 1
ATOM 749 C C . ARG A 1 93 ? 7.087 7.744 -4.193 1.00 95.00 93 ARG A C 1
ATOM 751 O O . ARG A 1 93 ? 6.575 7.709 -3.078 1.00 95.00 93 ARG A O 1
ATOM 758 N N . GLU A 1 94 ? 7.446 8.888 -4.772 1.00 95.81 94 GLU A N 1
ATOM 759 C CA . GLU A 1 94 ? 7.255 10.198 -4.135 1.00 95.81 94 GLU A CA 1
ATOM 760 C C . GLU A 1 94 ? 5.775 10.503 -3.863 1.00 95.81 94 GLU A C 1
ATOM 762 O O . GLU A 1 94 ? 5.425 11.101 -2.842 1.00 95.81 94 GLU A O 1
ATOM 767 N N . ARG A 1 95 ? 4.882 10.102 -4.780 1.00 96.75 95 ARG A N 1
ATOM 768 C CA . ARG A 1 95 ? 3.436 10.230 -4.580 1.00 96.75 95 ARG A CA 1
ATOM 769 C C . ARG A 1 95 ? 2.941 9.356 -3.438 1.00 96.75 95 ARG A C 1
ATOM 771 O O . ARG A 1 95 ? 2.197 9.870 -2.609 1.00 96.75 95 ARG A O 1
ATOM 778 N N . ASP A 1 96 ? 3.386 8.107 -3.367 1.00 96.75 96 ASP A N 1
ATOM 779 C CA . ASP A 1 96 ? 3.008 7.185 -2.297 1.00 96.75 96 ASP A CA 1
ATOM 780 C C . ASP A 1 96 ? 3.404 7.755 -0.926 1.00 96.75 96 ASP A C 1
ATOM 782 O O . ASP A 1 96 ? 2.570 7.819 -0.025 1.00 96.75 96 ASP A O 1
ATOM 786 N N . ALA A 1 97 ? 4.636 8.263 -0.788 1.00 96.69 97 ALA A N 1
ATOM 787 C CA . ALA A 1 97 ? 5.104 8.897 0.447 1.00 96.69 97 ALA A CA 1
ATOM 788 C C . ALA A 1 97 ? 4.222 10.089 0.853 1.00 96.69 97 ALA A C 1
ATOM 790 O O . ALA A 1 97 ? 3.748 10.165 1.987 1.00 96.69 97 ALA A O 1
ATOM 791 N N . ARG A 1 98 ? 3.940 10.996 -0.091 1.00 97.69 98 ARG A N 1
ATOM 792 C CA . ARG A 1 98 ? 3.089 12.171 0.146 1.00 97.69 9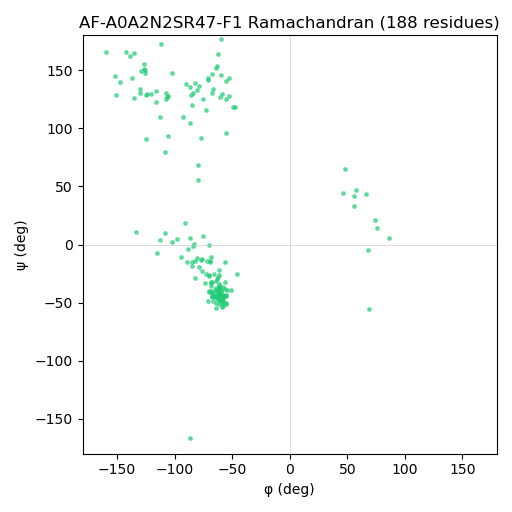8 ARG A CA 1
ATOM 793 C C . ARG A 1 98 ? 1.678 11.785 0.587 1.00 97.69 98 ARG A C 1
ATOM 795 O O . ARG A 1 98 ? 1.149 12.372 1.529 1.00 97.69 98 ARG A O 1
ATOM 802 N N . ASP A 1 99 ? 1.074 10.815 -0.093 1.00 97.44 99 ASP A N 1
ATOM 803 C CA . ASP A 1 99 ? -0.295 10.383 0.181 1.00 97.44 99 ASP A CA 1
ATOM 804 C C . ASP A 1 99 ? -0.393 9.682 1.544 1.00 97.44 99 ASP A C 1
ATOM 806 O O . ASP A 1 99 ? -1.328 9.944 2.303 1.00 97.44 99 ASP A O 1
ATOM 810 N N . ILE A 1 100 ? 0.595 8.856 1.902 1.00 97.69 100 ILE A N 1
ATOM 811 C CA . ILE A 1 100 ? 0.659 8.163 3.197 1.00 97.69 100 ILE A CA 1
ATOM 812 C C . ILE A 1 100 ? 0.847 9.151 4.354 1.00 97.69 100 ILE A C 1
ATOM 814 O O . ILE A 1 100 ? 0.150 9.042 5.368 1.00 97.69 100 ILE A O 1
ATOM 818 N N . ILE A 1 101 ? 1.708 10.159 4.194 1.00 97.62 101 ILE A N 1
ATOM 819 C CA . ILE A 1 101 ? 1.857 11.244 5.175 1.00 97.62 101 ILE A CA 1
ATOM 820 C C . ILE A 1 101 ? 0.535 12.006 5.328 1.00 97.62 101 ILE A C 1
ATOM 822 O O . ILE A 1 101 ? 0.055 12.196 6.445 1.00 97.62 101 ILE A O 1
ATOM 826 N N . ALA A 1 102 ? -0.108 12.390 4.220 1.00 97.88 102 ALA A N 1
ATOM 827 C CA . ALA A 1 102 ? -1.374 13.125 4.252 1.00 97.88 102 ALA A CA 1
ATOM 828 C C . ALA A 1 102 ? -2.505 12.330 4.929 1.00 97.88 102 ALA A C 1
ATOM 830 O O . ALA A 1 102 ? -3.289 12.892 5.702 1.00 97.88 102 ALA A O 1
ATOM 831 N N . LEU A 1 103 ? -2.585 11.021 4.674 1.00 97.81 103 LEU A N 1
ATOM 832 C CA . LEU A 1 103 ? -3.513 10.113 5.352 1.00 97.81 103 LEU A CA 1
ATOM 833 C C . LEU A 1 103 ? -3.249 10.083 6.862 1.00 97.81 103 LEU A C 1
ATOM 835 O O . LEU A 1 103 ? -4.186 10.255 7.647 1.00 97.81 103 LEU A O 1
ATOM 839 N N . THR A 1 104 ? -1.985 9.930 7.254 1.00 96.25 104 THR A N 1
ATOM 840 C CA . THR A 1 104 ? -1.568 9.840 8.659 1.00 96.25 104 THR A CA 1
ATOM 841 C C . THR A 1 104 ? -1.843 11.142 9.413 1.00 96.25 104 THR A C 1
ATOM 843 O O . THR A 1 104 ? -2.466 11.115 10.472 1.00 96.25 104 THR A O 1
ATOM 846 N N . HIS A 1 105 ? -1.509 12.298 8.830 1.00 96.44 105 HIS A N 1
ATOM 847 C CA . HIS A 1 105 ? -1.837 13.622 9.382 1.00 96.44 105 HIS A CA 1
ATOM 848 C C . HIS A 1 105 ? -3.345 13.877 9.472 1.00 96.44 105 HIS A C 1
ATOM 850 O O . HIS A 1 105 ? -3.813 14.555 10.382 1.00 96.44 105 HIS A O 1
ATOM 856 N N . SER A 1 106 ? -4.130 13.280 8.574 1.00 96.00 106 SER A N 1
ATOM 857 C CA . SER A 1 106 ? -5.594 13.296 8.656 1.00 96.00 106 SER A CA 1
ATOM 858 C C . SER A 1 106 ? -6.137 12.336 9.727 1.00 96.00 106 SER A C 1
ATOM 860 O O . SER A 1 106 ? -7.347 12.111 9.805 1.00 96.00 106 SER A O 1
ATOM 862 N N . GLY A 1 107 ? -5.271 11.723 10.536 1.00 97.00 107 GLY A N 1
ATOM 863 C CA . GLY A 1 107 ? -5.623 10.797 11.603 1.00 97.00 107 GLY A CA 1
ATOM 864 C C . GLY A 1 107 ? -6.071 9.426 11.106 1.00 97.00 107 GLY A C 1
ATOM 865 O O . GLY A 1 107 ? -6.813 8.757 11.819 1.00 97.00 107 GLY A O 1
ATOM 866 N N . TRP A 1 108 ? -5.722 9.022 9.879 1.00 98.25 108 TRP A N 1
ATOM 867 C CA . TRP A 1 108 ? -5.916 7.647 9.412 1.00 98.25 108 TRP A CA 1
ATOM 868 C C . TRP A 1 108 ? -4.692 6.802 9.721 1.00 98.25 108 TRP A C 1
ATOM 870 O O . TRP A 1 108 ? -3.568 7.218 9.478 1.00 98.25 108 TRP A O 1
ATOM 880 N N . ARG A 1 109 ? -4.919 5.573 10.177 1.00 98.50 109 ARG A N 1
ATOM 881 C CA . ARG A 1 109 ? -3.866 4.561 10.229 1.00 98.50 109 ARG A CA 1
ATOM 882 C C . ARG A 1 109 ? -3.723 3.914 8.863 1.00 98.50 109 ARG A C 1
ATOM 884 O O . ARG A 1 109 ? -4.732 3.625 8.213 1.00 98.50 109 ARG A O 1
ATOM 891 N N . VAL A 1 110 ? -2.495 3.677 8.432 1.00 98.56 110 VAL A N 1
ATOM 892 C CA . VAL A 1 110 ? -2.192 3.252 7.067 1.00 98.56 110 VAL A CA 1
ATOM 893 C C . VAL A 1 110 ? -1.489 1.905 7.074 1.00 98.56 110 VAL A C 1
ATOM 895 O O . VAL A 1 110 ? -0.499 1.712 7.769 1.00 98.56 110 VAL A O 1
ATOM 898 N N . CYS A 1 111 ? -1.999 0.973 6.278 1.00 98.44 111 CYS A N 1
ATOM 899 C CA . CYS A 1 111 ? -1.334 -0.289 6.006 1.00 98.44 111 CYS A CA 1
ATOM 900 C C . CYS A 1 111 ? -0.974 -0.390 4.524 1.00 98.44 111 CYS A C 1
ATOM 902 O O . CYS A 1 111 ? -1.831 -0.168 3.670 1.00 98.44 111 CYS A O 1
ATOM 904 N N . VAL A 1 112 ? 0.264 -0.767 4.217 1.00 98.06 112 VAL A N 1
ATOM 905 C CA . VAL A 1 112 ? 0.698 -1.110 2.859 1.00 98.06 112 VAL A CA 1
ATOM 906 C C . VAL A 1 112 ? 0.892 -2.621 2.759 1.00 98.06 112 VAL A C 1
ATOM 908 O O . VAL A 1 112 ? 1.640 -3.223 3.520 1.00 98.06 112 VAL A O 1
ATOM 911 N N . ILE A 1 113 ? 0.230 -3.269 1.807 1.00 96.50 113 ILE A N 1
ATOM 912 C CA . ILE A 1 113 ? 0.455 -4.684 1.501 1.00 96.50 113 ILE A CA 1
ATOM 913 C C . ILE A 1 113 ? 1.077 -4.769 0.120 1.00 96.50 113 ILE A C 1
ATOM 915 O O . ILE A 1 113 ? 0.414 -4.536 -0.892 1.00 96.50 113 ILE A O 1
ATOM 919 N N . TRP A 1 114 ? 2.349 -5.147 0.073 1.00 95.88 114 TRP A N 1
ATOM 920 C CA . TRP A 1 114 ? 3.049 -5.363 -1.181 1.00 95.88 114 TRP A CA 1
ATOM 921 C C . TRP A 1 114 ? 2.545 -6.625 -1.880 1.00 95.88 114 TRP A C 1
ATOM 923 O O . TRP A 1 114 ? 2.324 -7.664 -1.258 1.00 95.88 114 TRP A O 1
ATOM 933 N N . GLU A 1 115 ? 2.435 -6.577 -3.208 1.00 94.12 115 GLU A N 1
ATOM 934 C CA . GLU A 1 115 ? 2.004 -7.709 -4.036 1.00 94.12 115 GLU A CA 1
ATOM 935 C C . GLU A 1 115 ? 2.798 -8.984 -3.717 1.00 94.12 115 GLU A C 1
ATOM 937 O O . GLU A 1 115 ? 2.220 -10.069 -3.637 1.00 94.12 115 GLU A O 1
ATOM 942 N N . CYS A 1 116 ? 4.104 -8.860 -3.473 1.00 92.06 116 CYS A N 1
ATOM 943 C CA . CYS A 1 116 ? 4.965 -9.979 -3.102 1.00 92.06 116 CYS A CA 1
ATOM 944 C C . CYS A 1 116 ? 4.478 -10.740 -1.854 1.00 92.06 116 CYS A C 1
ATOM 946 O O . CYS A 1 116 ? 4.481 -11.970 -1.885 1.00 92.06 116 CYS A O 1
ATOM 948 N N . ALA A 1 117 ? 3.942 -10.054 -0.835 1.00 92.06 117 ALA A N 1
ATOM 949 C CA . ALA A 1 117 ? 3.369 -10.683 0.360 1.00 92.06 117 ALA A CA 1
ATOM 950 C C . ALA A 1 117 ? 2.135 -11.540 0.029 1.00 92.06 117 ALA A C 1
ATOM 952 O O . ALA A 1 117 ? 1.883 -12.570 0.649 1.00 92.06 117 ALA A O 1
ATOM 953 N N . THR A 1 118 ? 1.372 -11.162 -1.002 1.00 89.69 118 THR A N 1
ATOM 954 C CA . THR A 1 118 ? 0.224 -11.955 -1.480 1.00 89.69 118 THR A CA 1
ATOM 955 C C . THR A 1 118 ? 0.642 -13.142 -2.353 1.00 89.69 118 THR A C 1
ATOM 957 O O . THR A 1 118 ? -0.130 -14.082 -2.546 1.00 89.69 118 THR A O 1
ATOM 960 N N . ARG A 1 119 ? 1.866 -13.105 -2.897 1.00 84.62 119 ARG A N 1
ATOM 961 C CA . ARG A 1 119 ? 2.428 -14.104 -3.818 1.00 84.62 119 ARG A CA 1
ATOM 962 C C . ARG A 1 119 ? 3.331 -15.123 -3.131 1.00 84.62 119 ARG A C 1
ATOM 964 O O . ARG A 1 119 ? 3.902 -15.945 -3.843 1.00 84.62 119 ARG A O 1
ATOM 971 N N . MET A 1 120 ? 3.459 -15.087 -1.802 1.00 73.81 120 MET A N 1
ATOM 972 C CA . MET A 1 120 ? 4.272 -16.024 -1.020 1.00 73.81 120 MET A CA 1
ATOM 973 C C . MET A 1 120 ? 3.848 -17.470 -1.324 1.00 73.81 120 MET A C 1
ATOM 975 O O . MET A 1 120 ? 2.862 -17.984 -0.798 1.00 73.81 120 MET A O 1
ATOM 979 N N . SER A 1 121 ? 4.573 -18.109 -2.242 1.00 55.59 121 SER A N 1
ATOM 980 C CA . SER A 1 121 ? 4.172 -19.353 -2.904 1.00 55.59 121 SER A CA 1
ATOM 981 C C . SER A 1 121 ? 4.527 -20.609 -2.111 1.00 55.59 121 SER A C 1
ATOM 983 O O . SER A 1 121 ? 4.003 -21.677 -2.409 1.00 55.59 121 SER A O 1
ATOM 985 N N . ALA A 1 122 ? 5.393 -20.510 -1.100 1.00 51.97 122 ALA A N 1
ATOM 986 C CA . ALA A 1 122 ? 5.988 -21.698 -0.492 1.00 51.97 122 ALA A CA 1
ATOM 987 C C . ALA A 1 122 ? 5.107 -22.384 0.567 1.00 51.97 122 ALA A C 1
ATOM 989 O O . ALA A 1 122 ? 5.203 -23.596 0.725 1.00 51.97 122 ALA A O 1
ATOM 990 N N . LYS A 1 123 ? 4.222 -21.670 1.281 1.00 52.78 123 LYS A N 1
ATOM 991 C CA . LYS A 1 123 ? 3.266 -22.281 2.225 1.00 52.78 123 LYS A CA 1
ATOM 992 C C . LYS A 1 123 ? 2.009 -21.421 2.301 1.00 52.78 123 LYS A C 1
ATOM 994 O O . LYS A 1 123 ? 2.097 -20.241 2.620 1.00 52.78 123 LYS A O 1
ATOM 999 N N . ARG A 1 124 ? 0.827 -22.022 2.122 1.00 53.59 124 ARG A N 1
ATOM 1000 C CA . ARG A 1 124 ? -0.497 -21.405 2.386 1.00 53.59 124 ARG A CA 1
ATOM 1001 C C . ARG A 1 124 ? -0.552 -20.668 3.743 1.00 53.59 124 ARG A C 1
ATOM 1003 O O . ARG A 1 124 ? -1.311 -19.721 3.907 1.00 53.59 124 ARG A O 1
ATOM 1010 N N . ASN A 1 125 ? 0.300 -21.078 4.685 1.00 61.66 125 ASN A N 1
ATOM 1011 C CA . ASN A 1 125 ? 0.452 -20.508 6.022 1.00 61.66 125 ASN A CA 1
ATOM 1012 C C . ASN A 1 125 ? 1.087 -19.105 6.050 1.00 61.66 125 ASN A C 1
ATOM 1014 O O . ASN A 1 125 ? 0.785 -18.345 6.962 1.00 61.66 125 ASN A O 1
ATOM 1018 N N . ALA A 1 126 ? 1.916 -18.731 5.069 1.00 76.44 126 ALA A N 1
ATOM 1019 C CA . ALA A 1 126 ? 2.621 -17.446 5.084 1.00 76.44 126 ALA A CA 1
ATOM 1020 C C . ALA A 1 126 ? 1.669 -16.262 4.844 1.00 76.44 126 ALA A C 1
ATOM 1022 O O . ALA A 1 126 ? 1.620 -15.335 5.647 1.00 76.44 126 ALA A O 1
ATOM 1023 N N . PHE A 1 127 ? 0.817 -16.335 3.814 1.00 86.25 127 PHE A N 1
ATOM 1024 C CA . PHE A 1 127 ? -0.201 -15.301 3.592 1.00 86.25 127 PHE A CA 1
ATOM 1025 C C . PHE A 1 127 ? -1.218 -15.244 4.740 1.00 86.25 127 PHE A C 1
ATOM 1027 O O . PHE A 1 127 ? -1.623 -14.164 5.156 1.00 86.25 127 PHE A O 1
ATOM 1034 N N . ASN A 1 128 ? -1.594 -16.392 5.311 1.00 87.81 128 ASN A N 1
ATOM 1035 C CA . ASN A 1 128 ? -2.457 -16.414 6.493 1.00 87.81 128 ASN A CA 1
ATOM 1036 C C . ASN A 1 128 ? -1.815 -15.702 7.690 1.00 87.81 128 ASN A C 1
ATOM 1038 O O . ASN A 1 128 ? -2.527 -15.014 8.413 1.00 87.81 128 ASN A O 1
ATOM 1042 N N . SER A 1 129 ? -0.497 -15.824 7.876 1.00 88.31 129 SER A N 1
ATOM 1043 C CA . SER A 1 129 ? 0.233 -15.081 8.907 1.00 88.31 129 SER A CA 1
ATOM 1044 C C . SER A 1 129 ? 0.170 -13.572 8.665 1.00 88.31 129 SER A C 1
ATOM 1046 O O . SER A 1 129 ? -0.170 -12.833 9.586 1.00 88.31 129 SER A O 1
ATOM 1048 N N . VAL A 1 130 ? 0.378 -13.110 7.425 1.00 91.50 130 VAL A N 1
ATOM 1049 C CA . VAL A 1 130 ? 0.187 -11.692 7.057 1.00 91.50 130 VAL A CA 1
ATOM 1050 C C . VAL A 1 130 ? -1.230 -11.230 7.398 1.00 91.50 130 VAL A C 1
ATOM 1052 O O . VAL A 1 130 ? -1.412 -10.178 8.002 1.00 91.50 130 VAL A O 1
ATOM 1055 N N . ILE A 1 131 ? -2.248 -12.036 7.080 1.00 94.06 131 ILE A N 1
ATOM 1056 C CA . ILE A 1 131 ? -3.636 -11.711 7.422 1.00 94.06 131 ILE A CA 1
ATOM 1057 C C . ILE A 1 131 ? -3.856 -11.687 8.939 1.00 94.06 131 ILE A C 1
ATOM 1059 O O . ILE A 1 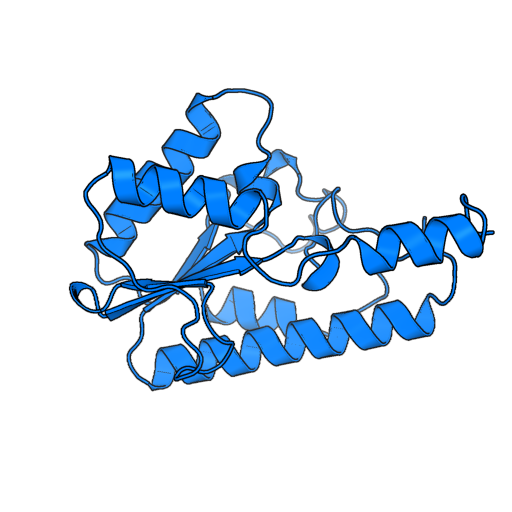131 ? -4.562 -10.804 9.412 1.00 94.06 131 ILE A O 1
ATOM 1063 N N . CYS A 1 132 ? -3.265 -12.595 9.719 1.00 93.62 132 CYS A N 1
ATOM 1064 C CA . CYS A 1 132 ? -3.365 -12.557 11.181 1.00 93.62 132 CYS A CA 1
ATOM 1065 C C . CYS A 1 132 ? -2.811 -11.238 11.740 1.00 93.62 132 CYS A C 1
ATOM 1067 O O . CYS A 1 132 ? -3.568 -10.507 12.384 1.00 93.62 132 CYS A O 1
ATOM 1069 N N . HIS A 1 133 ? -1.575 -10.875 11.387 1.00 94.75 133 HIS A N 1
ATOM 1070 C CA . HIS A 1 133 ? -0.962 -9.609 11.802 1.00 94.75 133 HIS A CA 1
ATOM 1071 C C . HIS A 1 133 ? -1.761 -8.394 11.322 1.00 94.75 133 HIS A C 1
ATOM 1073 O O . HIS A 1 133 ? -1.973 -7.449 12.075 1.00 94.75 133 HIS A O 1
ATOM 1079 N N . LEU A 1 134 ? -2.284 -8.429 10.091 1.00 96.44 134 LEU A N 1
ATOM 1080 C CA . LEU A 1 134 ? -3.164 -7.383 9.578 1.00 96.44 134 LEU A CA 1
ATOM 1081 C C . LEU A 1 134 ? -4.414 -7.233 10.452 1.00 96.44 134 LEU A C 1
ATOM 1083 O O . LEU A 1 134 ? -4.801 -6.117 10.782 1.00 96.44 134 LEU A O 1
ATOM 1087 N N . THR A 1 135 ? -5.063 -8.333 10.845 1.00 97.06 135 THR A N 1
ATOM 1088 C CA . THR A 1 135 ? -6.268 -8.258 11.686 1.00 97.06 135 THR A CA 1
ATOM 1089 C C . THR A 1 135 ? -5.986 -7.762 13.101 1.00 97.06 135 THR A C 1
ATOM 1091 O O . THR A 1 135 ? -6.826 -7.058 13.666 1.00 97.06 135 THR A O 1
ATOM 1094 N N . GLU A 1 136 ? -4.820 -8.087 13.655 1.00 97.06 136 GLU A N 1
ATOM 1095 C CA . GLU A 1 136 ? -4.343 -7.554 14.934 1.00 97.06 136 GLU A CA 1
ATOM 1096 C C . GLU A 1 136 ? -4.062 -6.058 14.819 1.00 97.06 136 GLU A C 1
ATOM 1098 O O . GLU A 1 136 ? -4.612 -5.271 15.588 1.00 97.06 136 GLU A O 1
ATOM 1103 N N . TRP A 1 137 ? -3.329 -5.642 13.786 1.00 98.00 137 TRP A N 1
ATOM 1104 C CA . TRP A 1 137 ? -3.066 -4.236 13.498 1.00 98.00 137 TRP A CA 1
ATOM 1105 C C . TRP A 1 137 ? -4.357 -3.435 13.298 1.00 98.00 137 TRP A C 1
ATOM 1107 O O . TRP A 1 137 ? -4.500 -2.355 13.868 1.00 98.00 137 TRP A O 1
ATOM 1117 N N . ILE A 1 138 ? -5.348 -3.958 12.560 1.00 98.19 138 ILE A N 1
ATOM 1118 C CA . ILE A 1 138 ? -6.645 -3.280 12.378 1.00 98.19 138 ILE A CA 1
ATOM 1119 C C . ILE A 1 138 ? -7.314 -3.019 13.735 1.00 98.19 138 ILE A C 1
ATOM 1121 O O . ILE A 1 138 ? -7.954 -1.981 13.901 1.00 98.19 138 ILE A O 1
ATOM 1125 N N . ARG A 1 139 ? -7.175 -3.927 14.704 1.00 97.62 139 ARG A N 1
ATOM 1126 C CA . ARG A 1 139 ? -7.755 -3.787 16.050 1.00 97.62 139 ARG A CA 1
ATOM 1127 C C . ARG A 1 139 ? -6.884 -2.968 17.009 1.00 97.62 139 ARG A C 1
ATOM 1129 O O . ARG A 1 139 ? -7.407 -2.503 18.015 1.00 97.62 139 ARG A O 1
ATOM 1136 N N . GLY A 1 140 ? -5.600 -2.808 16.705 1.00 96.94 140 GLY A N 1
ATOM 1137 C CA . GLY A 1 140 ? -4.643 -2.042 17.495 1.00 96.94 140 GLY A CA 1
ATOM 1138 C C . GLY A 1 140 ? -4.601 -0.550 17.153 1.00 96.94 140 GLY A C 1
ATOM 1139 O O . GLY A 1 140 ? -5.469 -0.009 16.465 1.00 96.94 140 GLY A O 1
ATOM 1140 N N . THR A 1 141 ? -3.554 0.112 17.644 1.00 96.31 141 THR A N 1
ATOM 1141 C CA . THR A 1 141 ? -3.362 1.571 17.567 1.00 96.31 141 THR A CA 1
ATOM 1142 C C . THR A 1 141 ? -2.160 1.996 16.727 1.00 96.31 141 THR A C 1
ATOM 1144 O O . THR A 1 141 ? -2.010 3.185 16.459 1.00 96.31 141 THR A O 1
ATOM 1147 N N . VAL A 1 142 ? -1.328 1.047 16.287 1.00 96.81 142 VAL A N 1
ATOM 1148 C CA . VAL A 1 142 ? -0.117 1.326 15.503 1.00 96.81 142 VAL A CA 1
ATOM 1149 C C . VAL A 1 142 ? -0.488 2.139 14.248 1.00 96.81 142 VAL A C 1
ATOM 1151 O O . VAL A 1 142 ? -1.372 1.708 13.495 1.00 96.81 142 VAL A O 1
ATOM 1154 N N . PRO A 1 143 ? 0.135 3.312 14.018 1.00 96.81 143 PRO A N 1
ATOM 1155 C CA . PRO A 1 143 ? -0.297 4.252 12.983 1.00 96.81 143 PRO A CA 1
ATOM 1156 C C . PRO A 1 143 ? 0.040 3.785 11.567 1.00 96.81 143 PRO A C 1
ATOM 1158 O O . PRO A 1 143 ? -0.734 4.037 10.646 1.00 96.81 143 PRO A O 1
ATOM 1161 N N . PHE A 1 144 ? 1.151 3.071 11.400 1.00 98.00 144 PHE A N 1
ATOM 1162 C CA . PHE A 1 144 ? 1.634 2.606 10.109 1.00 98.00 144 PHE A CA 1
ATOM 1163 C C . PHE A 1 144 ? 2.120 1.159 10.191 1.00 98.00 144 PHE A C 1
ATOM 1165 O O . PHE A 1 144 ? 2.696 0.747 11.195 1.00 98.00 144 PHE A O 1
ATOM 1172 N N . ILE A 1 145 ? 1.876 0.384 9.139 1.00 97.44 145 ILE A N 1
ATOM 1173 C CA . ILE A 1 145 ? 2.496 -0.927 8.956 1.00 97.44 145 ILE A CA 1
ATOM 1174 C C . ILE A 1 145 ? 2.612 -1.249 7.469 1.00 97.44 145 ILE A C 1
ATOM 1176 O O . ILE A 1 145 ? 1.710 -0.948 6.689 1.00 97.44 145 ILE A O 1
ATOM 1180 N N . GLU A 1 146 ? 3.667 -1.934 7.067 1.00 96.19 146 GLU A N 1
ATOM 1181 C CA . GLU A 1 146 ? 3.755 -2.563 5.761 1.00 96.19 146 GLU A CA 1
ATOM 1182 C C . GLU A 1 146 ? 4.097 -4.046 5.853 1.00 96.19 146 GLU A C 1
ATOM 1184 O O . GLU A 1 146 ? 4.768 -4.490 6.784 1.00 96.19 146 GLU A O 1
ATOM 1189 N N . PHE A 1 147 ? 3.623 -4.801 4.864 1.00 94.81 147 PHE A N 1
ATOM 1190 C CA . PHE A 1 147 ? 3.852 -6.234 4.726 1.00 94.81 147 PHE A CA 1
ATOM 1191 C C . PHE A 1 147 ? 4.481 -6.548 3.373 1.00 94.81 147 PHE A C 1
ATOM 1193 O O . PHE A 1 147 ? 3.943 -6.172 2.326 1.00 94.81 147 PHE A O 1
ATOM 1200 N N . TYR A 1 148 ? 5.569 -7.308 3.386 1.00 92.00 148 TYR A N 1
ATOM 1201 C CA . TYR A 1 148 ? 6.278 -7.777 2.198 1.00 92.00 148 TYR A CA 1
ATOM 1202 C C . TYR A 1 148 ? 6.795 -9.209 2.383 1.00 92.00 148 TYR A C 1
ATOM 1204 O O . TYR A 1 148 ? 6.796 -9.754 3.479 1.00 92.00 148 TYR A O 1
ATOM 1212 N N . ASP A 1 149 ? 7.197 -9.850 1.283 1.00 89.62 149 ASP A N 1
ATOM 1213 C CA . ASP A 1 149 ? 7.831 -11.172 1.316 1.00 89.62 149 ASP A CA 1
ATOM 1214 C C . ASP A 1 149 ? 9.346 -11.000 1.528 1.00 89.62 149 ASP A C 1
ATOM 1216 O O . ASP A 1 149 ? 10.029 -10.636 0.567 1.00 89.62 149 ASP A O 1
ATOM 1220 N N . PRO A 1 150 ? 9.895 -11.262 2.731 1.00 85.62 150 PRO A N 1
ATOM 1221 C CA . PRO A 1 150 ? 11.316 -11.049 3.011 1.00 85.62 150 PRO A CA 1
ATOM 1222 C C . PRO A 1 150 ? 12.211 -11.926 2.123 1.00 85.62 150 PRO A C 1
ATOM 1224 O O . PRO A 1 150 ? 13.303 -11.517 1.751 1.00 85.62 150 PRO A O 1
ATOM 1227 N N . VAL A 1 151 ? 11.720 -13.090 1.677 1.00 83.56 151 VAL A N 1
ATOM 1228 C CA . VAL A 1 151 ? 12.449 -13.995 0.769 1.00 83.56 151 VAL A CA 1
ATOM 1229 C C . VAL A 1 151 ? 12.447 -13.475 -0.674 1.00 83.56 151 VAL A C 1
ATOM 1231 O O . VAL A 1 151 ? 13.292 -13.849 -1.485 1.00 83.56 151 VAL A O 1
ATOM 1234 N N . ALA A 1 152 ? 11.487 -12.620 -1.033 1.00 84.88 152 ALA A N 1
ATOM 1235 C CA . ALA A 1 152 ? 11.476 -11.950 -2.328 1.00 84.88 152 ALA A CA 1
ATOM 1236 C C . ALA A 1 152 ? 12.373 -10.708 -2.364 1.00 84.88 152 ALA A C 1
ATOM 1238 O O . ALA A 1 152 ? 12.607 -10.203 -3.468 1.00 84.88 152 ALA A O 1
ATOM 1239 N N . MET A 1 153 ? 12.814 -10.200 -1.209 1.00 82.75 153 MET A N 1
ATOM 1240 C CA . MET A 1 153 ? 13.688 -9.031 -1.136 1.00 82.75 153 MET A CA 1
ATOM 1241 C C . MET A 1 153 ? 15.060 -9.368 -1.716 1.00 82.75 153 MET A C 1
ATOM 1243 O O . MET A 1 153 ? 15.529 -10.506 -1.656 1.00 82.75 153 MET A O 1
ATOM 1247 N N . VAL A 1 154 ? 15.692 -8.383 -2.341 1.00 68.06 154 VAL A N 1
ATOM 1248 C CA . VAL A 1 154 ? 16.983 -8.565 -3.005 1.00 68.06 154 VAL A CA 1
ATOM 1249 C C . VAL A 1 154 ? 18.120 -8.382 -1.997 1.00 68.06 154 VAL A C 1
ATOM 1251 O O . VAL A 1 154 ? 18.190 -7.372 -1.308 1.00 68.06 154 VAL A O 1
ATOM 1254 N N . ALA A 1 155 ? 19.043 -9.346 -1.934 1.00 52.72 155 ALA A N 1
ATOM 1255 C CA . ALA A 1 155 ? 20.156 -9.353 -0.977 1.00 52.72 155 ALA A CA 1
ATOM 1256 C C . ALA A 1 155 ? 21.239 -8.272 -1.217 1.00 52.72 155 ALA A C 1
ATOM 1258 O O . ALA A 1 155 ? 22.044 -8.015 -0.331 1.00 52.72 155 ALA A O 1
ATOM 1259 N N . GLU A 1 156 ? 21.283 -7.611 -2.379 1.00 48.84 156 GLU A N 1
ATOM 1260 C CA . GLU A 1 156 ? 22.363 -6.664 -2.731 1.00 48.84 156 GLU A CA 1
ATOM 1261 C C . GLU A 1 156 ? 22.317 -5.334 -1.954 1.00 48.84 156 GLU A C 1
ATOM 1263 O O . GLU A 1 156 ? 23.316 -4.627 -1.883 1.00 48.84 156 GLU A O 1
ATOM 1268 N N . THR A 1 157 ? 21.212 -5.015 -1.281 1.00 47.34 157 THR A N 1
ATOM 1269 C CA . THR A 1 157 ? 21.098 -3.855 -0.375 1.00 47.34 157 THR A CA 1
ATOM 1270 C C . THR A 1 157 ? 21.443 -4.170 1.091 1.00 47.34 157 THR A C 1
ATOM 1272 O O . THR A 1 157 ? 21.071 -3.423 1.997 1.00 47.34 157 THR A O 1
ATOM 1275 N N . ALA A 1 158 ? 22.146 -5.278 1.354 1.00 39.78 158 ALA A N 1
ATOM 1276 C CA . ALA A 1 158 ? 22.450 -5.784 2.699 1.00 39.78 158 ALA A CA 1
ATOM 1277 C C . ALA A 1 158 ? 23.454 -4.947 3.524 1.00 39.78 158 ALA A C 1
ATOM 1279 O O . ALA A 1 158 ? 23.719 -5.283 4.674 1.00 39.78 158 ALA A O 1
ATOM 1280 N N . GLY A 1 159 ? 23.996 -3.845 2.995 1.00 40.88 159 GLY A N 1
ATOM 1281 C CA . GLY A 1 159 ? 24.985 -3.025 3.710 1.00 40.88 159 GLY A CA 1
ATOM 1282 C C . GLY A 1 159 ? 24.430 -2.100 4.806 1.00 40.88 159 GLY A C 1
ATOM 1283 O O . GLY A 1 159 ? 25.215 -1.565 5.579 1.00 40.88 159 GLY A O 1
ATOM 1284 N N . VAL A 1 160 ? 23.108 -1.877 4.878 1.00 42.28 160 VAL A N 1
ATOM 1285 C CA . VAL A 1 160 ? 22.504 -0.829 5.744 1.00 42.28 160 VAL A CA 1
ATOM 1286 C C . VAL A 1 160 ? 21.299 -1.337 6.563 1.00 42.28 160 VAL A C 1
ATOM 1288 O O . VAL A 1 160 ? 20.552 -0.548 7.130 1.00 42.28 160 VAL A O 1
ATOM 1291 N N . ARG A 1 161 ? 21.037 -2.651 6.622 1.00 51.72 161 ARG A N 1
ATOM 1292 C CA . ARG A 1 161 ? 19.697 -3.153 6.988 1.00 51.72 161 ARG A CA 1
ATOM 1293 C C . ARG A 1 161 ? 19.691 -4.148 8.177 1.00 51.72 161 ARG A C 1
ATOM 1295 O O . ARG A 1 161 ? 19.806 -5.347 7.975 1.00 51.72 161 ARG A O 1
ATOM 1302 N N . SER A 1 162 ? 19.540 -3.661 9.417 1.00 40.78 162 SER A N 1
ATOM 1303 C CA . SER A 1 162 ? 19.254 -4.407 10.671 1.00 40.78 162 SER A CA 1
ATOM 1304 C C . SER A 1 162 ? 17.779 -4.832 10.959 1.00 40.78 162 SER A C 1
ATOM 1306 O O . SER A 1 162 ? 16.853 -4.030 10.958 1.00 40.78 162 SER A O 1
ATOM 1308 N N . GLY A 1 163 ? 17.552 -6.091 11.360 1.00 44.56 163 GLY A N 1
ATOM 1309 C CA . GLY A 1 163 ? 16.460 -6.545 12.257 1.00 44.56 163 GLY A CA 1
ATOM 1310 C C . GLY A 1 163 ? 14.995 -6.520 11.772 1.00 44.56 163 GLY A C 1
ATOM 1311 O O . GLY A 1 163 ? 14.324 -7.548 11.814 1.00 44.56 163 GLY A O 1
ATOM 1312 N N . ALA A 1 164 ? 14.460 -5.381 11.322 1.00 44.03 164 ALA A N 1
ATOM 1313 C CA . ALA A 1 164 ? 13.041 -5.247 10.955 1.00 44.03 164 ALA A CA 1
ATOM 1314 C C . ALA A 1 164 ? 12.687 -6.047 9.684 1.00 44.03 164 ALA A C 1
ATOM 1316 O O . ALA A 1 164 ? 11.625 -6.667 9.589 1.00 44.03 164 ALA A O 1
ATOM 1317 N N . TRP A 1 165 ? 13.625 -6.108 8.735 1.00 49.97 165 TRP A N 1
ATOM 1318 C CA . TRP A 1 165 ? 13.416 -6.685 7.405 1.00 49.97 165 TRP A CA 1
ATOM 1319 C C . TRP A 1 165 ? 13.407 -8.216 7.340 1.00 49.97 165 TRP A C 1
ATOM 1321 O O . TRP A 1 165 ? 12.957 -8.778 6.342 1.00 49.97 165 TRP A O 1
ATOM 1331 N N . GLU A 1 166 ? 13.828 -8.903 8.404 1.00 56.06 166 GLU A N 1
ATOM 1332 C CA . GLU A 1 166 ? 13.807 -10.373 8.481 1.00 56.06 166 GLU A CA 1
ATOM 1333 C C . GLU A 1 166 ? 12.385 -10.926 8.657 1.00 56.06 166 GLU A C 1
ATOM 1335 O O . GLU A 1 166 ? 12.088 -12.053 8.258 1.00 56.06 166 GLU A O 1
ATOM 1340 N N . THR A 1 167 ? 11.483 -10.117 9.217 1.00 69.44 167 THR A N 1
ATOM 1341 C CA . THR A 1 167 ? 10.121 -10.540 9.573 1.00 69.44 167 THR A CA 1
ATOM 1342 C C . THR A 1 167 ? 9.106 -10.364 8.441 1.00 69.44 167 THR A C 1
ATOM 1344 O O . THR A 1 167 ? 8.019 -10.939 8.495 1.00 69.44 167 THR A O 1
ATOM 1347 N N . GLY A 1 168 ? 9.445 -9.585 7.405 1.00 84.62 168 GLY A N 1
ATOM 1348 C CA . GLY A 1 168 ? 8.497 -9.178 6.362 1.00 84.62 168 GLY A CA 1
ATOM 1349 C C . GLY A 1 168 ? 7.520 -8.081 6.796 1.00 84.62 168 GLY A C 1
ATOM 1350 O O . GLY A 1 168 ? 6.506 -7.876 6.126 1.00 84.62 168 GLY A O 1
ATOM 1351 N N . ILE A 1 169 ? 7.794 -7.414 7.923 1.00 90.50 169 ILE A N 1
ATOM 1352 C CA . ILE A 1 169 ? 6.955 -6.372 8.516 1.00 90.50 169 ILE A CA 1
ATOM 1353 C C . ILE A 1 169 ? 7.821 -5.151 8.831 1.00 90.50 169 ILE A C 1
ATOM 1355 O O . ILE A 1 169 ? 8.885 -5.273 9.428 1.00 90.50 169 ILE A O 1
ATOM 1359 N N . ASN A 1 170 ? 7.344 -3.962 8.479 1.00 91.88 170 ASN A N 1
ATOM 1360 C CA . ASN A 1 170 ? 7.909 -2.701 8.957 1.00 91.88 170 ASN A CA 1
ATOM 1361 C C . ASN A 1 170 ? 6.777 -1.815 9.494 1.00 91.88 170 ASN A C 1
ATOM 1363 O O . ASN A 1 170 ? 5.755 -1.652 8.838 1.00 91.88 170 ASN A O 1
ATOM 1367 N N . SER A 1 171 ? 6.933 -1.267 10.698 1.00 93.44 171 SER A N 1
ATOM 1368 C CA . SER A 1 171 ? 5.962 -0.351 11.319 1.00 93.44 171 SER A CA 1
ATOM 1369 C C . SER A 1 171 ? 6.491 1.073 11.483 1.00 93.44 171 SER A C 1
ATOM 1371 O O . SER A 1 171 ? 5.804 1.916 12.057 1.00 93.44 171 SER A O 1
ATOM 1373 N N . ASP A 1 172 ? 7.701 1.345 10.996 1.00 93.69 172 ASP A N 1
ATOM 1374 C CA . ASP A 1 172 ? 8.315 2.664 11.010 1.00 93.69 172 ASP A CA 1
ATOM 1375 C C . ASP A 1 172 ? 8.001 3.396 9.696 1.00 93.69 172 ASP A C 1
ATOM 1377 O O . ASP A 1 172 ? 8.462 3.031 8.607 1.00 93.69 172 ASP A O 1
ATOM 1381 N N . ILE A 1 173 ? 7.160 4.424 9.815 1.00 94.50 173 ILE A N 1
ATOM 1382 C CA . ILE A 1 173 ? 6.739 5.258 8.690 1.00 94.50 173 ILE A CA 1
ATOM 1383 C C . ILE A 1 173 ? 7.891 6.107 8.149 1.00 94.50 173 ILE A C 1
ATOM 1385 O O . ILE A 1 173 ? 7.938 6.342 6.945 1.00 94.50 173 ILE A O 1
ATOM 1389 N N . GLU A 1 174 ? 8.832 6.531 8.993 1.00 93.50 174 GLU A N 1
ATOM 1390 C CA . GLU A 1 174 ? 9.966 7.355 8.570 1.00 93.50 174 GLU A CA 1
ATOM 1391 C C . GLU A 1 174 ? 10.923 6.524 7.722 1.00 93.50 174 GLU A C 1
ATOM 1393 O O . GLU A 1 174 ? 11.374 6.979 6.673 1.00 93.50 174 GLU A O 1
ATOM 1398 N N . VAL A 1 175 ? 11.148 5.262 8.105 1.00 91.00 175 VAL A N 1
ATOM 1399 C CA . VAL A 1 175 ? 11.908 4.304 7.286 1.00 91.00 175 VAL A CA 1
ATOM 1400 C C . VAL A 1 175 ? 11.237 4.101 5.927 1.00 91.00 175 VAL A C 1
ATOM 1402 O O .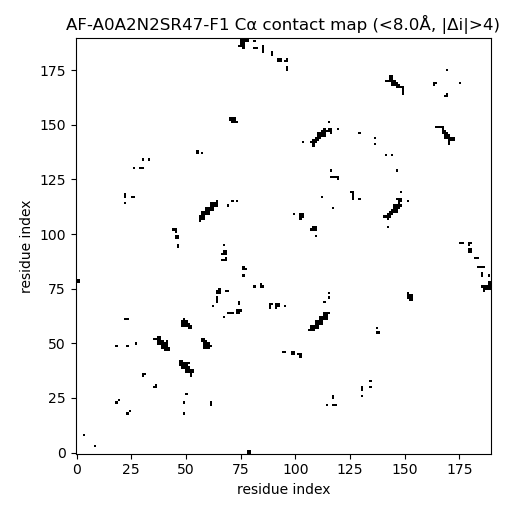 VAL A 1 175 ? 11.912 4.149 4.897 1.00 91.00 175 VAL A O 1
ATOM 1405 N N . PHE A 1 176 ? 9.911 3.926 5.902 1.00 92.75 176 PHE A N 1
ATOM 1406 C CA . PHE A 1 176 ? 9.166 3.797 4.649 1.00 92.75 176 PHE A CA 1
ATOM 1407 C C . PHE A 1 176 ? 9.299 5.056 3.781 1.00 92.75 176 PHE A C 1
ATOM 1409 O O . PHE A 1 176 ? 9.648 4.973 2.605 1.00 92.75 176 PHE A O 1
ATOM 1416 N N . VAL A 1 177 ? 9.046 6.238 4.349 1.00 93.56 177 VAL A N 1
ATOM 1417 C CA . VAL A 1 177 ? 9.092 7.515 3.626 1.00 93.56 177 VAL A CA 1
ATOM 1418 C C . VAL A 1 177 ? 10.496 7.793 3.100 1.00 93.56 177 VAL A C 1
ATOM 1420 O O . VAL A 1 177 ? 10.628 8.117 1.921 1.00 93.56 177 VAL A O 1
ATOM 1423 N N . ALA A 1 178 ? 11.531 7.624 3.924 1.00 90.56 178 ALA A N 1
ATOM 1424 C CA . ALA A 1 178 ? 12.922 7.832 3.533 1.00 90.56 178 ALA A CA 1
ATOM 1425 C C . ALA A 1 178 ? 13.334 6.910 2.380 1.00 90.56 178 ALA A C 1
ATOM 1427 O O . ALA A 1 178 ? 13.996 7.351 1.438 1.00 90.56 178 ALA A O 1
ATOM 1428 N N . GLU A 1 179 ? 12.896 5.646 2.399 1.00 89.50 179 GLU A N 1
ATOM 1429 C CA . GLU A 1 179 ? 13.105 4.733 1.278 1.00 89.50 179 GLU A CA 1
ATOM 1430 C C . GLU A 1 179 ? 12.464 5.303 0.005 1.00 89.50 179 GLU A C 1
ATOM 1432 O O . GLU A 1 179 ? 13.119 5.404 -1.034 1.00 89.50 179 GLU A O 1
ATOM 1437 N N . ARG A 1 180 ? 11.193 5.719 0.070 1.00 90.56 180 ARG A N 1
ATOM 1438 C CA . ARG A 1 180 ? 10.433 6.195 -1.098 1.00 90.56 180 ARG A CA 1
ATOM 1439 C C . ARG A 1 180 ? 10.930 7.515 -1.684 1.00 90.56 180 ARG A C 1
ATOM 1441 O O . ARG A 1 180 ? 10.807 7.685 -2.894 1.00 90.56 180 ARG A O 1
ATOM 1448 N N . THR A 1 181 ? 11.462 8.417 -0.865 1.00 89.31 181 THR A N 1
ATOM 1449 C CA . THR A 1 181 ? 11.921 9.754 -1.286 1.00 89.31 181 THR A CA 1
ATOM 1450 C C . THR A 1 181 ? 13.408 9.816 -1.624 1.00 89.31 181 THR A C 1
ATOM 1452 O O . THR A 1 181 ? 13.859 10.809 -2.195 1.00 89.31 181 THR A O 1
ATOM 1455 N N . SER A 1 182 ? 14.176 8.768 -1.314 1.00 84.56 182 SER A N 1
ATOM 1456 C CA . SER A 1 182 ? 15.574 8.664 -1.737 1.00 84.56 182 SER A CA 1
ATOM 1457 C C . SER A 1 182 ? 15.691 8.694 -3.268 1.00 84.56 182 SER A C 1
ATOM 1459 O O . SER A 1 182 ? 14.816 8.139 -3.944 1.00 84.56 182 SER A O 1
ATOM 1461 N N . PRO A 1 183 ? 16.769 9.286 -3.832 1.00 80.31 183 PRO A N 1
ATOM 1462 C CA . PRO A 1 183 ? 16.991 9.321 -5.272 1.00 80.31 183 PRO A CA 1
ATOM 1463 C C . PRO A 1 183 ? 16.795 7.943 -5.893 1.00 80.31 183 PRO A C 1
ATOM 1465 O O . PRO A 1 183 ? 17.484 6.978 -5.554 1.00 80.31 183 PRO A O 1
ATOM 1468 N N . TYR A 1 184 ? 15.816 7.853 -6.789 1.00 75.94 184 TYR A N 1
ATOM 1469 C CA . TYR A 1 184 ? 15.456 6.589 -7.398 1.00 75.94 184 TYR A CA 1
ATOM 1470 C C . TYR A 1 184 ? 16.483 6.222 -8.472 1.00 75.94 184 TYR A C 1
ATOM 1472 O O . TYR A 1 184 ? 16.368 6.622 -9.631 1.00 75.94 184 TYR A O 1
ATOM 1480 N N . ALA A 1 185 ? 17.514 5.472 -8.078 1.00 67.12 185 ALA A N 1
ATOM 1481 C CA . ALA A 1 185 ? 18.414 4.835 -9.026 1.00 67.12 185 ALA A CA 1
ATOM 1482 C C . ALA A 1 185 ? 17.630 3.766 -9.797 1.00 67.12 185 ALA A C 1
ATOM 1484 O O . ALA A 1 185 ? 16.880 2.991 -9.198 1.00 67.12 185 ALA A O 1
ATOM 1485 N N . ALA A 1 186 ? 17.780 3.743 -11.124 1.00 60.69 186 ALA A N 1
ATOM 1486 C CA . ALA A 1 186 ? 17.158 2.731 -11.966 1.00 60.69 186 ALA A CA 1
ATOM 1487 C C . ALA A 1 186 ? 17.446 1.347 -11.368 1.00 60.69 186 ALA A C 1
ATOM 1489 O O . ALA A 1 186 ? 18.607 0.969 -11.206 1.00 60.69 186 ALA A O 1
ATOM 1490 N N . GLY A 1 187 ? 16.392 0.616 -10.987 1.00 59.53 187 GLY A N 1
ATOM 1491 C CA . GLY A 1 187 ? 16.549 -0.760 -10.534 1.00 59.53 187 GLY A CA 1
ATOM 1492 C C . GLY A 1 187 ? 17.181 -1.630 -11.620 1.00 59.53 187 GLY A C 1
ATOM 1493 O O . GLY A 1 187 ? 17.429 -1.186 -12.741 1.00 59.53 187 GLY A O 1
ATOM 1494 N N . ARG A 1 188 ? 17.437 -2.896 -11.289 1.00 59.09 188 ARG A N 1
ATOM 1495 C CA . ARG A 1 188 ? 18.171 -3.799 -12.183 1.00 59.09 188 ARG A CA 1
ATOM 1496 C C . ARG A 1 188 ? 17.550 -3.828 -13.593 1.00 59.09 188 ARG A C 1
ATOM 1498 O O . ARG A 1 188 ? 16.328 -4.022 -13.690 1.00 59.09 188 ARG A O 1
ATOM 1505 N N . PRO A 1 189 ? 18.358 -3.608 -14.649 1.00 56.97 189 PRO A N 1
ATOM 1506 C CA . PRO A 1 189 ? 17.891 -3.743 -16.019 1.00 56.97 189 PRO A CA 1
ATOM 1507 C C . PRO A 1 189 ? 17.493 -5.199 -16.303 1.00 56.97 189 PRO A C 1
ATOM 1509 O O . PRO A 1 189 ? 17.990 -6.121 -15.654 1.00 56.97 189 PRO A O 1
ATOM 1512 N N . ASP A 1 190 ? 16.547 -5.362 -17.229 1.00 55.84 190 ASP A N 1
ATOM 1513 C CA . ASP A 1 190 ? 16.082 -6.651 -17.773 1.00 55.84 190 ASP A CA 1
ATOM 1514 C C . ASP A 1 190 ? 17.205 -7.441 -18.465 1.00 55.84 190 ASP A C 1
ATOM 1516 O O . ASP A 1 190 ? 17.913 -6.830 -19.303 1.00 55.84 190 ASP A O 1
#

Mean predicted aligned error: 6.46 Å